Protein AF-A0A7S3FZE2-F1 (afdb_monomer_lite)

Radius of gyration: 33.27 Å; chains: 1; bounding box: 88×50×96 Å

InterPro domains:
  IPR001915 Peptidase M48 [PF01435] (1-102)

Structure (mmCIF, N/CA/C/O backbone):
data_AF-A0A7S3FZE2-F1
#
_entry.id   AF-A0A7S3FZE2-F1
#
loop_
_atom_site.group_PDB
_atom_site.id
_atom_site.type_symbol
_atom_site.label_atom_id
_atom_site.label_alt_id
_atom_site.label_comp_id
_atom_site.label_asym_id
_atom_site.label_entity_id
_atom_site.label_seq_id
_atom_site.pdbx_PDB_ins_code
_atom_site.Cartn_x
_atom_site.Cartn_y
_atom_site.Cartn_z
_atom_site.occupancy
_atom_site.B_iso_or_equiv
_atom_site.auth_seq_id
_atom_site.auth_comp_id
_atom_site.auth_asym_id
_atom_site.auth_atom_id
_atom_site.pdbx_PDB_model_num
ATOM 1 N N . MET A 1 1 ? -12.775 10.007 15.280 1.00 63.47 1 MET A N 1
ATOM 2 C CA . MET A 1 1 ? -11.531 10.545 15.873 1.00 63.47 1 MET A CA 1
ATOM 3 C C . MET A 1 1 ? -10.779 9.476 16.649 1.00 63.47 1 MET A C 1
ATOM 5 O O . MET A 1 1 ? -9.962 8.835 16.016 1.00 63.47 1 MET A O 1
ATOM 9 N N . ALA A 1 2 ? -11.065 9.198 17.928 1.00 75.56 2 ALA A N 1
ATOM 10 C CA . ALA A 1 2 ? -10.233 8.297 18.747 1.00 75.56 2 ALA A CA 1
ATOM 11 C C . ALA A 1 2 ? -9.948 6.903 18.133 1.00 75.56 2 ALA A C 1
ATOM 13 O O . ALA A 1 2 ? -8.800 6.478 18.140 1.00 75.56 2 ALA A O 1
ATOM 14 N N . ALA A 1 3 ? -10.934 6.239 17.516 1.00 78.25 3 ALA A N 1
ATOM 15 C CA . ALA A 1 3 ? -10.707 4.973 16.801 1.00 78.25 3 ALA A CA 1
ATOM 16 C C . ALA A 1 3 ? -9.780 5.109 15.567 1.00 78.25 3 ALA A C 1
ATOM 18 O O . ALA A 1 3 ? -8.969 4.233 15.307 1.00 78.25 3 ALA A O 1
ATOM 19 N N . VAL A 1 4 ? -9.824 6.235 14.843 1.00 83.88 4 VAL A N 1
ATOM 20 C CA . VAL A 1 4 ? -8.879 6.510 13.738 1.00 83.88 4 VAL A CA 1
ATOM 21 C C . VAL A 1 4 ? -7.474 6.721 14.299 1.00 83.88 4 VAL A C 1
ATOM 23 O O . VAL A 1 4 ? -6.529 6.118 13.819 1.00 83.88 4 VAL A O 1
ATOM 26 N N . VAL A 1 5 ? -7.336 7.486 15.387 1.00 87.12 5 VAL A N 1
ATOM 27 C CA . VAL A 1 5 ? -6.044 7.664 16.075 1.00 87.12 5 VAL A CA 1
ATOM 28 C C . VAL A 1 5 ? -5.481 6.321 16.564 1.00 87.12 5 VAL A C 1
ATOM 30 O O . VAL A 1 5 ? -4.278 6.104 16.478 1.00 87.12 5 VAL A O 1
ATOM 33 N N . ALA A 1 6 ? -6.329 5.391 17.016 1.00 85.56 6 ALA A N 1
ATOM 34 C CA . ALA A 1 6 ? -5.907 4.036 17.368 1.00 85.56 6 ALA A CA 1
ATOM 35 C C . ALA A 1 6 ? -5.442 3.215 16.145 1.00 85.56 6 ALA A C 1
ATOM 37 O O . ALA A 1 6 ? -4.467 2.478 16.264 1.00 85.56 6 ALA A O 1
ATOM 38 N N . HIS A 1 7 ? -6.073 3.375 14.975 1.00 88.94 7 HIS A N 1
ATOM 39 C CA . HIS A 1 7 ? -5.613 2.792 13.706 1.00 88.94 7 HIS A CA 1
ATOM 40 C C . HIS A 1 7 ? -4.240 3.359 13.282 1.00 88.94 7 HIS A C 1
ATOM 42 O O . HIS A 1 7 ? -3.319 2.583 13.024 1.00 88.94 7 HIS A O 1
ATOM 48 N N . GLU A 1 8 ? -4.042 4.685 13.325 1.00 88.56 8 GLU A N 1
ATOM 49 C CA . GLU A 1 8 ? -2.731 5.313 13.062 1.00 88.56 8 GLU A CA 1
ATOM 50 C C . GLU A 1 8 ? -1.647 4.805 14.031 1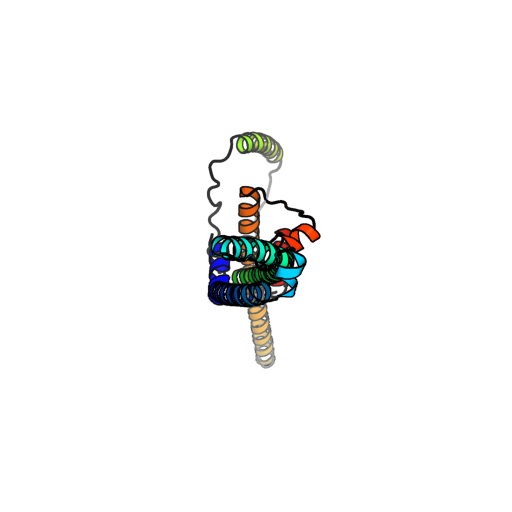.00 88.56 8 GLU A C 1
ATOM 52 O O . GLU A 1 8 ? -0.544 4.434 13.622 1.00 88.56 8 GLU A O 1
ATOM 57 N N . LEU A 1 9 ? -1.968 4.705 15.329 1.00 88.94 9 LEU A N 1
ATOM 58 C CA . LEU A 1 9 ? -1.068 4.114 16.325 1.00 88.94 9 LEU A CA 1
ATOM 59 C C . LEU A 1 9 ? -0.752 2.640 16.028 1.00 88.94 9 LEU A C 1
ATOM 61 O O . LEU A 1 9 ? 0.354 2.204 16.338 1.00 88.94 9 LEU A O 1
ATOM 65 N N . GLY A 1 10 ? -1.657 1.894 15.390 1.00 89.88 10 GLY A N 1
ATOM 66 C CA . GLY A 1 10 ? -1.405 0.537 14.901 1.00 89.88 10 GLY A CA 1
ATOM 67 C C . GLY A 1 10 ? -0.291 0.486 13.851 1.00 89.88 10 GLY A C 1
ATOM 68 O O . GLY A 1 10 ? 0.619 -0.339 13.963 1.00 89.88 10 GLY A O 1
ATOM 69 N N . HIS A 1 11 ? -0.287 1.418 12.890 1.00 92.12 11 HIS A N 1
ATOM 70 C CA . HIS A 1 11 ? 0.788 1.538 11.892 1.00 92.12 11 HIS A CA 1
ATOM 71 C C . HIS A 1 11 ? 2.147 1.883 12.510 1.00 92.12 11 HIS A C 1
ATOM 73 O O . HIS A 1 11 ? 3.182 1.380 12.059 1.00 92.12 11 HIS A O 1
ATOM 79 N N . HIS A 1 12 ? 2.159 2.686 13.576 1.00 91.50 12 HIS A N 1
ATOM 80 C CA . HIS A 1 12 ? 3.370 2.946 14.357 1.00 91.50 12 HIS A CA 1
ATOM 81 C C . HIS A 1 12 ? 3.804 1.731 15.197 1.00 91.50 12 HIS A C 1
ATOM 83 O O . HIS A 1 12 ? 4.988 1.388 15.190 1.00 91.50 12 HIS A O 1
ATOM 89 N N . ALA A 1 13 ? 2.872 1.049 15.871 1.00 89.38 13 ALA A N 1
ATOM 90 C CA . ALA A 1 13 ? 3.143 -0.088 16.755 1.00 89.38 13 ALA A CA 1
ATOM 91 C C . ALA A 1 13 ? 3.732 -1.295 16.005 1.00 89.38 13 ALA A C 1
ATOM 93 O O . ALA A 1 13 ? 4.743 -1.851 16.431 1.00 89.38 13 ALA A O 1
ATOM 94 N N . TYR A 1 14 ? 3.163 -1.647 14.848 1.00 90.38 14 TYR A N 1
ATOM 95 C CA . TYR A 1 14 ? 3.698 -2.688 13.960 1.00 90.38 14 TYR A CA 1
ATOM 96 C C . TYR A 1 14 ? 4.822 -2.191 13.035 1.00 90.38 14 TYR A C 1
ATOM 98 O O . TYR A 1 14 ? 5.335 -2.942 12.206 1.00 90.38 14 TYR A O 1
ATOM 106 N N . ARG A 1 15 ? 5.257 -0.931 13.195 1.00 93.06 15 ARG A N 1
ATOM 107 C CA . ARG A 1 15 ? 6.375 -0.314 12.464 1.00 93.06 15 ARG A CA 1
ATOM 108 C C . ARG A 1 15 ? 6.209 -0.335 10.936 1.00 93.06 15 ARG A C 1
ATOM 110 O O . ARG A 1 15 ? 7.214 -0.309 10.222 1.00 93.06 15 ARG A O 1
ATOM 117 N N . HIS A 1 16 ? 4.974 -0.314 10.425 1.00 93.88 16 HIS A N 1
ATOM 118 C CA . HIS A 1 16 ? 4.663 -0.403 8.990 1.00 93.88 16 HIS A CA 1
ATOM 119 C C . HIS A 1 16 ? 5.414 0.648 8.154 1.00 93.88 16 HIS A C 1
ATOM 121 O O . HIS A 1 16 ? 5.922 0.333 7.082 1.00 93.88 16 HIS A O 1
ATOM 127 N N . ILE A 1 17 ? 5.589 1.867 8.680 1.00 91.94 17 ILE A N 1
ATOM 128 C CA . ILE A 1 17 ? 6.372 2.941 8.040 1.00 91.94 17 ILE A CA 1
ATOM 129 C C . ILE A 1 17 ? 7.834 2.514 7.802 1.00 91.94 17 ILE A C 1
ATOM 131 O O . ILE A 1 17 ? 8.375 2.724 6.718 1.00 91.94 17 ILE A O 1
ATOM 135 N N . TYR A 1 18 ? 8.472 1.869 8.785 1.00 94.00 18 TYR A N 1
ATOM 136 C CA . TYR A 1 18 ? 9.851 1.384 8.658 1.00 94.00 18 TYR A CA 1
ATOM 137 C C . TYR A 1 18 ? 9.952 0.196 7.696 1.00 94.00 18 TYR A C 1
ATOM 139 O O . TYR A 1 18 ? 10.906 0.125 6.925 1.00 94.00 18 TYR A O 1
ATOM 147 N N . LEU A 1 19 ? 8.967 -0.711 7.707 1.00 92.62 19 LEU A N 1
ATOM 148 C CA . LEU A 1 19 ? 8.903 -1.838 6.770 1.00 92.62 19 LEU A CA 1
ATOM 149 C C . LEU A 1 19 ? 8.737 -1.348 5.324 1.00 92.62 19 LEU A C 1
ATOM 151 O O . LEU A 1 19 ? 9.476 -1.786 4.445 1.00 92.62 19 LEU A O 1
ATOM 155 N N . ASN A 1 20 ? 7.850 -0.376 5.093 1.00 92.75 20 ASN A N 1
ATOM 156 C CA . ASN A 1 20 ? 7.671 0.273 3.794 1.00 92.75 20 ASN A CA 1
ATOM 157 C C . ASN A 1 20 ? 8.941 1.004 3.337 1.00 92.75 20 ASN A C 1
ATOM 159 O O . ASN A 1 20 ? 9.319 0.884 2.174 1.00 92.75 20 ASN A O 1
ATOM 163 N N . MET A 1 21 ? 9.640 1.705 4.237 1.00 93.31 21 MET A N 1
ATOM 164 C CA . MET A 1 21 ? 10.905 2.377 3.915 1.00 93.31 21 MET A CA 1
ATOM 165 C C . MET A 1 21 ? 12.017 1.383 3.542 1.00 93.31 21 MET A C 1
ATOM 167 O O . MET A 1 21 ? 12.723 1.599 2.559 1.00 93.31 21 MET A O 1
ATOM 171 N N . VAL A 1 22 ? 12.156 0.270 4.274 1.00 95.06 22 VAL A N 1
ATOM 172 C CA . VAL A 1 22 ? 13.115 -0.797 3.932 1.00 95.06 22 VAL A CA 1
ATOM 173 C C . VAL A 1 22 ? 12.744 -1.461 2.604 1.00 95.06 22 VAL A C 1
ATOM 175 O O . VAL A 1 22 ? 13.618 -1.646 1.761 1.00 95.06 22 VAL A O 1
ATOM 178 N N . ASN A 1 23 ? 11.462 -1.752 2.365 1.00 93.12 23 ASN A N 1
ATOM 179 C CA . ASN A 1 23 ? 10.999 -2.284 1.083 1.00 93.12 23 ASN A CA 1
ATOM 180 C C . ASN A 1 23 ? 11.286 -1.316 -0.079 1.00 93.12 23 ASN A C 1
ATOM 182 O O . ASN A 1 23 ? 11.796 -1.749 -1.106 1.00 93.12 23 ASN A O 1
ATOM 186 N N . ALA A 1 24 ? 11.035 -0.015 0.084 1.00 93.50 24 ALA A N 1
ATOM 187 C CA . ALA A 1 24 ? 11.326 0.991 -0.938 1.00 93.50 24 ALA A CA 1
ATOM 188 C C . ALA A 1 24 ? 12.831 1.085 -1.254 1.00 93.50 24 ALA A C 1
ATOM 190 O O . ALA A 1 24 ? 13.209 1.152 -2.423 1.00 93.50 24 ALA A O 1
ATOM 191 N N . LEU A 1 25 ? 13.698 1.017 -0.235 1.00 96.25 25 LEU A N 1
ATOM 192 C CA . LEU A 1 25 ? 15.153 0.964 -0.421 1.00 96.25 25 LEU A CA 1
ATOM 193 C C . LEU A 1 25 ? 15.592 -0.312 -1.156 1.00 96.25 25 LEU A C 1
ATOM 195 O O . LEU A 1 25 ? 16.393 -0.233 -2.085 1.00 96.25 25 LEU A O 1
ATOM 199 N N . LEU A 1 26 ? 15.046 -1.477 -0.795 1.00 94.62 26 LEU A N 1
ATOM 200 C CA . LEU A 1 26 ? 15.337 -2.744 -1.476 1.00 94.62 26 LEU A CA 1
ATOM 201 C C . LEU A 1 26 ? 14.837 -2.750 -2.929 1.00 94.62 26 LEU A C 1
ATOM 203 O O . LEU A 1 26 ? 15.555 -3.210 -3.814 1.00 94.62 26 LEU A O 1
ATOM 207 N N . GLN A 1 27 ? 13.649 -2.201 -3.195 1.00 93.06 27 GLN A N 1
ATOM 208 C CA . GLN A 1 27 ? 13.102 -2.061 -4.547 1.00 93.06 27 GLN A CA 1
ATOM 209 C C . GLN A 1 27 ? 13.940 -1.100 -5.404 1.00 93.06 27 GLN A C 1
ATOM 211 O O . GLN A 1 27 ? 14.221 -1.418 -6.557 1.00 93.06 27 GLN A O 1
ATOM 216 N N . LEU A 1 28 ? 14.407 0.022 -4.841 1.00 94.62 28 LEU A N 1
ATOM 217 C CA . LEU A 1 28 ? 15.313 0.952 -5.522 1.00 94.62 28 LEU A CA 1
ATOM 218 C C . LEU A 1 28 ? 16.665 0.297 -5.849 1.00 94.62 28 LEU A C 1
ATOM 220 O O . LEU A 1 28 ? 17.139 0.406 -6.978 1.00 94.62 28 LEU A O 1
ATOM 224 N N . LEU A 1 29 ? 17.269 -0.414 -4.893 1.00 96.19 29 LEU A N 1
ATOM 225 C CA . LEU A 1 29 ? 18.534 -1.128 -5.103 1.00 96.19 29 LEU A CA 1
ATOM 226 C C . LEU A 1 29 ? 18.397 -2.239 -6.155 1.00 96.19 29 LEU A C 1
ATOM 228 O O . LEU A 1 29 ? 19.254 -2.353 -7.029 1.00 96.19 29 LEU A O 1
ATOM 232 N N . LEU A 1 30 ? 17.308 -3.014 -6.116 1.00 94.12 30 LEU A N 1
ATOM 233 C CA . LEU A 1 30 ? 17.008 -4.046 -7.112 1.00 94.12 30 LEU A CA 1
ATOM 234 C C . LEU A 1 30 ? 16.800 -3.445 -8.509 1.00 94.12 30 LEU A C 1
ATOM 236 O O . LEU A 1 30 ? 17.348 -3.958 -9.483 1.00 94.12 30 LEU A O 1
ATOM 240 N N . PHE A 1 31 ? 16.050 -2.344 -8.608 1.00 94.00 31 PHE A N 1
ATOM 241 C CA . PHE A 1 31 ? 15.824 -1.642 -9.870 1.00 94.00 31 PHE A CA 1
ATOM 242 C C . PHE A 1 31 ? 17.134 -1.109 -10.461 1.00 94.00 31 PHE A C 1
ATOM 244 O O . PHE A 1 31 ? 17.414 -1.360 -11.629 1.00 94.00 31 PHE A O 1
ATOM 251 N N . LEU A 1 32 ? 17.977 -0.446 -9.661 1.00 94.12 32 LEU A N 1
ATOM 252 C CA . LEU A 1 32 ? 19.276 0.068 -10.114 1.00 94.12 32 LEU A CA 1
ATOM 253 C C . LEU A 1 32 ? 20.253 -1.054 -10.505 1.00 94.12 32 LEU A C 1
ATOM 255 O O . LEU A 1 32 ? 20.965 -0.925 -11.501 1.00 94.12 32 LEU A O 1
ATOM 259 N N . TYR A 1 33 ? 20.267 -2.167 -9.765 1.00 94.62 33 TYR A N 1
ATOM 260 C CA . TYR A 1 33 ? 21.065 -3.352 -10.096 1.00 94.62 33 TYR A CA 1
ATOM 261 C C . TYR A 1 33 ? 20.658 -3.961 -11.446 1.00 94.62 33 TYR A C 1
ATOM 263 O O . TYR A 1 33 ? 21.515 -4.230 -12.293 1.00 94.62 33 TYR A O 1
ATOM 271 N N . LEU A 1 34 ? 19.356 -4.136 -11.683 1.00 93.75 34 LEU A N 1
ATOM 272 C CA . LEU A 1 34 ? 18.853 -4.692 -12.938 1.00 93.75 34 LEU A CA 1
ATOM 273 C C . LEU A 1 34 ? 18.977 -3.702 -14.104 1.00 93.75 34 LEU A C 1
ATOM 275 O O . LEU A 1 34 ? 19.374 -4.116 -15.188 1.00 93.75 34 LEU A O 1
ATOM 279 N N . LEU A 1 35 ? 18.756 -2.403 -13.884 1.00 93.00 35 LEU A N 1
ATOM 280 C CA . LEU A 1 35 ? 18.986 -1.352 -14.882 1.00 93.00 35 LEU A CA 1
ATOM 281 C C . LEU A 1 35 ? 20.452 -1.327 -15.334 1.00 93.00 35 LEU A C 1
ATOM 283 O O . LEU A 1 35 ? 20.720 -1.348 -16.532 1.00 93.00 35 LEU A O 1
ATOM 287 N N . SER A 1 36 ? 21.399 -1.388 -14.392 1.00 92.88 36 SER A N 1
ATOM 288 C CA . SER A 1 36 ? 22.828 -1.545 -14.693 1.00 92.88 36 SER A CA 1
ATOM 289 C C . SER A 1 36 ? 23.094 -2.814 -15.518 1.00 92.88 36 SER A C 1
ATOM 291 O O . SER A 1 36 ? 23.714 -2.756 -16.579 1.00 92.88 36 SER A O 1
ATOM 293 N N . THR A 1 37 ? 22.543 -3.954 -15.086 1.00 90.38 37 THR A N 1
ATOM 294 C CA . THR A 1 37 ? 22.719 -5.256 -15.755 1.00 90.38 37 THR A CA 1
ATOM 295 C C . THR A 1 37 ? 22.196 -5.249 -17.197 1.00 90.38 37 THR A C 1
ATOM 297 O O . THR A 1 37 ? 22.845 -5.800 -18.082 1.00 90.38 37 THR A O 1
ATOM 300 N N . VAL A 1 38 ? 21.056 -4.600 -17.453 1.00 90.25 38 VAL A N 1
ATOM 301 C CA . VAL A 1 38 ? 20.445 -4.498 -18.789 1.00 90.25 38 VAL A CA 1
ATOM 302 C C . VAL A 1 38 ? 21.205 -3.516 -19.689 1.00 90.25 38 VAL A C 1
ATOM 304 O O . VAL A 1 38 ? 21.419 -3.825 -20.858 1.00 90.25 38 VAL A O 1
ATOM 307 N N . ILE A 1 39 ? 21.672 -2.374 -19.169 1.00 87.88 39 ILE A N 1
ATOM 308 C CA . ILE A 1 39 ? 22.439 -1.382 -19.954 1.00 87.88 39 ILE A CA 1
ATOM 309 C C . ILE A 1 39 ? 23.765 -1.962 -20.469 1.00 87.88 39 ILE A C 1
ATOM 311 O O . ILE A 1 39 ? 24.180 -1.650 -21.585 1.00 87.88 39 ILE A O 1
ATOM 315 N N . PHE A 1 40 ? 24.427 -2.815 -19.683 1.00 85.81 40 PHE A N 1
ATOM 316 C CA . PHE A 1 40 ? 25.692 -3.449 -20.073 1.00 85.81 40 PHE A CA 1
ATOM 317 C C . PHE A 1 40 ? 25.528 -4.786 -20.824 1.00 85.81 40 PHE A C 1
ATOM 319 O O . PHE A 1 40 ? 26.531 -5.414 -21.165 1.00 85.81 40 PHE A O 1
ATOM 326 N N . LEU A 1 41 ? 24.298 -5.221 -21.123 1.00 85.06 41 LEU A N 1
ATOM 327 C CA . LEU A 1 41 ? 24.030 -6.453 -21.868 1.00 85.06 41 LEU A CA 1
ATOM 328 C C . LEU A 1 41 ? 24.160 -6.199 -23.389 1.00 85.06 41 LEU A C 1
ATOM 330 O O . LEU A 1 41 ? 23.290 -5.541 -23.963 1.00 85.06 41 LEU A O 1
ATOM 334 N N . PRO A 1 42 ? 25.191 -6.726 -24.089 1.00 81.00 42 PRO A N 1
ATOM 335 C CA . PRO A 1 42 ? 25.457 -6.377 -25.493 1.00 81.00 42 PRO A CA 1
ATOM 336 C C . PRO A 1 42 ? 24.298 -6.720 -26.440 1.00 81.00 42 PRO A C 1
ATOM 338 O O . PRO A 1 42 ? 24.024 -5.963 -27.368 1.00 81.00 42 PRO A O 1
ATOM 341 N N . ALA A 1 43 ? 23.550 -7.787 -26.141 1.00 83.50 43 ALA A N 1
ATOM 342 C CA . ALA A 1 43 ? 22.363 -8.183 -26.893 1.00 83.50 43 ALA A CA 1
ATOM 343 C C . ALA A 1 43 ? 21.282 -7.084 -26.963 1.00 83.50 43 ALA A C 1
ATOM 345 O O . ALA A 1 43 ? 20.533 -7.046 -27.934 1.00 83.50 43 ALA A O 1
ATOM 346 N N . VAL A 1 44 ? 21.205 -6.173 -25.981 1.00 81.31 44 VAL A N 1
ATOM 347 C CA . VAL A 1 44 ? 20.272 -5.032 -26.024 1.00 81.31 44 VAL A CA 1
ATOM 348 C C . VAL A 1 44 ? 20.744 -4.008 -27.054 1.00 81.31 44 VAL A C 1
ATOM 350 O O . VAL A 1 44 ? 19.978 -3.643 -27.940 1.00 81.31 44 VAL A O 1
ATOM 353 N N . ALA A 1 45 ? 22.013 -3.593 -27.005 1.00 76.88 45 ALA A N 1
ATOM 354 C CA . ALA A 1 45 ? 22.571 -2.645 -27.973 1.00 76.88 45 ALA A CA 1
ATOM 355 C C . ALA A 1 45 ? 22.500 -3.177 -29.422 1.00 76.88 45 ALA A C 1
ATOM 357 O O . ALA A 1 45 ? 22.172 -2.432 -30.348 1.00 76.88 45 ALA A O 1
ATOM 358 N N . GLU A 1 46 ? 22.742 -4.478 -29.608 1.00 78.56 46 GLU A N 1
ATOM 359 C CA . GLU A 1 46 ? 22.627 -5.162 -30.900 1.00 78.56 46 GLU A CA 1
ATOM 360 C C . GLU A 1 46 ? 21.174 -5.255 -31.394 1.00 78.56 46 GLU A C 1
ATOM 362 O O . GLU A 1 46 ? 20.908 -4.920 -32.550 1.00 78.56 46 GLU A O 1
ATOM 367 N N . ALA A 1 47 ? 20.219 -5.640 -30.536 1.00 78.06 47 ALA A N 1
ATOM 368 C CA . ALA A 1 47 ? 18.802 -5.767 -30.904 1.00 78.06 47 ALA A CA 1
ATOM 369 C C . ALA A 1 47 ? 18.149 -4.431 -31.301 1.00 78.06 47 ALA A C 1
ATOM 371 O O . ALA A 1 47 ? 17.227 -4.409 -32.114 1.00 78.06 47 ALA A O 1
ATOM 372 N N . VAL A 1 48 ? 18.650 -3.313 -30.769 1.00 73.31 48 VAL A N 1
ATOM 373 C CA . VAL A 1 48 ? 18.215 -1.949 -31.125 1.00 73.31 48 VAL A CA 1
ATOM 374 C C . VAL A 1 48 ? 18.834 -1.484 -32.460 1.00 73.31 48 VAL A C 1
ATOM 376 O O . VAL A 1 48 ? 18.511 -0.414 -32.971 1.00 73.31 48 VAL A O 1
ATOM 379 N N . GLY A 1 49 ? 19.713 -2.286 -33.072 1.00 71.00 49 GLY A N 1
ATOM 380 C CA . GLY A 1 49 ? 20.380 -1.966 -34.336 1.00 71.00 49 GLY A CA 1
ATOM 381 C C . GLY A 1 49 ? 21.516 -0.949 -34.198 1.00 71.00 49 GLY A C 1
ATOM 382 O O . GLY A 1 49 ? 22.058 -0.493 -35.208 1.00 71.00 49 GLY A O 1
ATOM 383 N N . VAL A 1 50 ? 21.911 -0.608 -32.966 1.00 67.88 50 VAL A N 1
ATOM 384 C CA . VAL A 1 50 ? 22.977 0.358 -32.684 1.00 67.88 50 VAL A CA 1
ATOM 385 C C . VAL A 1 50 ? 24.334 -0.310 -32.880 1.00 67.88 50 VAL A C 1
ATOM 387 O O . VAL A 1 50 ? 25.043 -0.660 -31.935 1.00 67.88 50 VAL A O 1
ATOM 390 N N . LYS A 1 51 ? 24.732 -0.451 -34.149 1.00 63.72 51 LYS A N 1
ATOM 391 C CA . LYS A 1 51 ? 26.139 -0.664 -34.505 1.00 63.72 51 LYS A CA 1
ATOM 392 C C . LYS A 1 51 ? 26.952 0.432 -33.821 1.00 63.72 51 LYS A C 1
ATOM 394 O O . LYS A 1 51 ? 26.687 1.610 -34.049 1.00 63.72 51 LYS A O 1
ATOM 399 N N . ARG A 1 52 ? 27.879 0.023 -32.949 1.00 62.25 52 ARG A N 1
ATOM 400 C CA . ARG A 1 52 ? 28.620 0.871 -32.001 1.00 62.25 52 ARG A CA 1
ATOM 401 C C . ARG A 1 52 ? 29.212 2.094 -32.710 1.00 62.25 52 ARG A C 1
ATOM 403 O O . ARG A 1 52 ? 30.247 1.986 -33.356 1.00 62.25 52 ARG A O 1
ATOM 410 N N . ALA A 1 53 ? 28.514 3.224 -32.632 1.00 58.22 53 ALA A N 1
ATOM 411 C CA . ALA A 1 53 ? 28.745 4.338 -33.540 1.00 58.22 53 ALA A CA 1
ATOM 412 C C . ALA A 1 53 ? 30.103 5.007 -33.277 1.00 58.22 53 ALA A C 1
ATOM 414 O O . ALA A 1 53 ? 30.415 5.392 -32.149 1.00 58.22 53 ALA A O 1
ATOM 415 N N . GLU A 1 54 ? 30.909 5.130 -34.331 1.00 61.28 54 GLU A N 1
ATOM 416 C CA . GLU A 1 54 ? 32.293 5.601 -34.267 1.00 61.28 54 GLU A CA 1
ATOM 417 C C . GLU A 1 54 ? 32.350 7.131 -34.123 1.00 61.28 54 GLU A C 1
ATOM 419 O O . GLU A 1 54 ? 32.495 7.874 -35.090 1.00 61.28 54 GLU A O 1
ATOM 424 N N . GLY A 1 55 ? 32.193 7.612 -32.888 1.00 68.75 55 GLY A N 1
ATOM 425 C CA . GLY A 1 55 ? 32.299 9.028 -32.537 1.00 68.75 55 GLY A CA 1
ATOM 426 C C . GLY A 1 55 ? 31.652 9.346 -31.190 1.00 68.75 55 GLY A C 1
ATOM 427 O O . GLY A 1 55 ? 30.789 8.611 -30.713 1.00 68.75 55 GLY A O 1
ATOM 428 N N . GLU A 1 56 ? 32.046 10.459 -30.570 1.00 70.75 56 GLU A N 1
ATOM 429 C CA . GLU A 1 56 ? 31.585 10.829 -29.222 1.00 70.75 56 GLU A CA 1
ATOM 430 C C . GLU A 1 56 ? 30.055 11.017 -29.154 1.00 70.75 56 GLU A C 1
ATOM 432 O O . GLU A 1 56 ? 29.392 10.472 -28.271 1.00 70.75 56 GLU A O 1
ATOM 437 N N . GLU A 1 57 ? 29.471 11.689 -30.153 1.00 70.19 57 GLU A N 1
ATOM 438 C CA . GLU A 1 57 ? 28.015 11.857 -30.299 1.00 70.19 57 GLU A CA 1
ATOM 439 C C . GLU A 1 57 ? 27.288 10.539 -30.608 1.00 70.19 57 GLU A C 1
ATOM 441 O O . GLU A 1 57 ? 26.149 10.322 -30.181 1.00 70.19 57 GLU A O 1
ATOM 446 N N . GLY A 1 58 ? 27.967 9.617 -31.297 1.00 69.00 58 GLY A N 1
ATOM 447 C CA . GLY A 1 58 ? 27.483 8.260 -31.541 1.00 69.00 58 GLY A CA 1
ATOM 448 C C . GLY A 1 58 ? 27.373 7.446 -30.250 1.00 69.00 58 GLY A C 1
ATOM 449 O O . GLY A 1 58 ? 26.376 6.764 -30.029 1.00 69.00 58 GLY A O 1
ATOM 450 N N . ILE A 1 59 ? 28.354 7.571 -29.355 1.00 72.00 59 ILE A N 1
ATOM 451 C CA . ILE A 1 59 ? 28.361 6.891 -28.052 1.00 72.00 59 ILE A CA 1
ATOM 452 C C . ILE A 1 59 ? 27.291 7.478 -27.116 1.00 72.00 59 ILE A C 1
ATOM 454 O O . ILE A 1 59 ? 26.572 6.719 -26.464 1.00 72.00 59 ILE A O 1
ATOM 458 N N . LYS A 1 60 ? 27.130 8.810 -27.082 1.00 74.50 60 LYS A N 1
ATOM 459 C CA . LYS A 1 60 ? 26.084 9.492 -26.289 1.00 74.50 60 LYS A CA 1
ATOM 460 C C . LYS A 1 60 ? 24.679 9.058 -26.717 1.00 74.50 60 LYS A C 1
ATOM 462 O O . LYS A 1 60 ? 23.877 8.634 -25.886 1.00 74.50 60 LYS A O 1
ATOM 467 N N . SER A 1 61 ? 24.393 9.110 -28.019 1.00 74.19 61 SER A N 1
ATOM 468 C CA . SER A 1 61 ? 23.092 8.702 -28.569 1.00 74.19 61 SER A CA 1
ATOM 469 C C . SER A 1 61 ? 22.820 7.203 -28.389 1.00 74.19 61 SER A C 1
ATOM 471 O O . SER A 1 61 ? 21.726 6.840 -27.954 1.00 74.19 61 SER A O 1
ATOM 473 N N . ALA A 1 62 ? 23.819 6.338 -28.605 1.00 76.00 62 ALA A N 1
ATOM 474 C CA . ALA A 1 62 ? 23.727 4.903 -28.322 1.00 76.00 62 ALA A CA 1
ATOM 475 C C . ALA A 1 62 ? 23.326 4.611 -26.867 1.00 76.00 62 ALA A C 1
ATOM 477 O O . ALA A 1 62 ? 22.433 3.795 -26.616 1.00 76.00 62 ALA A O 1
ATOM 478 N N . LEU A 1 63 ? 23.955 5.301 -25.908 1.00 79.88 63 LEU A N 1
ATOM 479 C CA . LEU A 1 63 ? 23.666 5.148 -24.484 1.00 79.88 63 LEU A CA 1
ATOM 480 C C . LEU A 1 63 ? 22.244 5.614 -24.151 1.00 79.88 63 LEU A C 1
ATOM 482 O O . LEU A 1 63 ? 21.531 4.894 -23.459 1.00 79.88 63 LEU A O 1
ATOM 486 N N . HIS A 1 64 ? 21.795 6.758 -24.679 1.00 81.06 64 HIS A N 1
ATOM 487 C CA . HIS A 1 64 ? 20.440 7.269 -24.432 1.00 81.06 64 HIS A CA 1
ATOM 488 C C . HIS A 1 64 ? 19.338 6.312 -24.918 1.00 81.06 64 HIS A C 1
ATOM 490 O O . HIS A 1 64 ? 18.386 6.060 -24.180 1.00 81.06 64 HIS A O 1
ATOM 496 N N . VAL A 1 65 ? 19.465 5.746 -26.126 1.00 83.94 65 VAL A N 1
ATOM 497 C CA . VAL A 1 65 ? 18.458 4.806 -26.654 1.00 83.94 65 VAL A CA 1
ATOM 498 C C . VAL A 1 65 ? 18.492 3.478 -25.886 1.00 83.94 65 VAL A C 1
ATOM 500 O O . VAL A 1 65 ? 17.439 2.959 -25.518 1.00 83.94 65 VAL A O 1
ATOM 503 N N . THR A 1 66 ? 19.686 2.968 -25.561 1.00 82.88 66 THR A N 1
ATOM 504 C CA . THR A 1 66 ? 19.847 1.752 -24.738 1.00 82.88 66 THR A CA 1
ATOM 505 C C . THR A 1 66 ? 19.246 1.941 -23.341 1.00 82.88 66 THR A C 1
ATOM 507 O O . THR A 1 66 ? 18.542 1.064 -22.852 1.00 82.88 66 THR A O 1
ATOM 510 N N . PHE A 1 67 ? 19.460 3.104 -22.717 1.00 88.25 67 PHE A N 1
ATOM 511 C CA . PHE A 1 67 ? 18.895 3.462 -21.414 1.00 88.25 67 PHE A CA 1
ATOM 512 C C . PHE A 1 67 ? 17.363 3.536 -21.450 1.00 88.25 67 PHE A C 1
ATOM 514 O O . PHE A 1 67 ? 16.707 2.935 -20.604 1.00 88.25 67 PHE A O 1
ATOM 521 N N . TYR A 1 68 ? 16.782 4.214 -22.447 1.00 88.56 68 TYR A N 1
ATOM 522 C CA . TYR A 1 68 ? 15.327 4.298 -22.608 1.00 88.56 68 TYR A CA 1
ATOM 523 C C . TYR A 1 68 ? 14.682 2.911 -22.766 1.00 88.56 68 TYR A C 1
ATOM 525 O O . TYR A 1 68 ? 13.704 2.597 -22.090 1.00 88.56 68 TYR A O 1
ATOM 533 N N . ILE A 1 69 ? 15.274 2.044 -23.590 1.00 88.12 69 ILE A N 1
ATOM 534 C CA . ILE A 1 69 ? 14.762 0.686 -23.818 1.00 88.12 69 ILE A CA 1
ATOM 535 C C . ILE A 1 69 ? 14.987 -0.218 -22.595 1.00 88.12 69 ILE A C 1
ATOM 537 O O . ILE A 1 69 ? 14.147 -1.069 -22.308 1.00 88.12 69 ILE A O 1
ATOM 541 N N . ALA A 1 70 ? 16.048 0.004 -21.812 1.00 88.94 70 ALA A N 1
ATOM 542 C CA . ALA A 1 70 ? 16.248 -0.674 -20.533 1.00 88.94 70 ALA A CA 1
ATOM 543 C C . ALA A 1 70 ? 15.185 -0.297 -19.482 1.00 88.94 70 ALA A C 1
ATOM 545 O O . ALA A 1 70 ? 14.778 -1.161 -18.707 1.00 88.94 70 ALA A O 1
ATOM 546 N N . LEU A 1 71 ? 14.697 0.952 -19.468 1.00 91.00 71 LEU A N 1
ATOM 547 C CA . LEU A 1 71 ? 13.573 1.353 -18.611 1.00 91.00 71 LEU A CA 1
ATOM 548 C C . LEU A 1 71 ? 12.280 0.626 -19.007 1.00 91.00 71 LEU A C 1
ATOM 550 O O . LEU A 1 71 ? 11.624 0.042 -18.145 1.00 91.00 71 LEU A O 1
ATOM 554 N N . GLU A 1 72 ? 11.944 0.609 -20.300 1.00 90.12 72 GLU A N 1
ATOM 555 C CA . GLU A 1 72 ? 10.726 -0.041 -20.808 1.00 90.12 72 GLU A CA 1
ATOM 556 C C . GLU A 1 72 ? 10.752 -1.564 -20.568 1.00 90.12 72 GLU A C 1
ATOM 558 O O . GLU A 1 72 ? 9.773 -2.150 -20.104 1.00 90.12 72 GLU A O 1
ATOM 563 N N . LEU A 1 73 ? 11.910 -2.207 -20.772 1.00 90.50 73 LEU A N 1
ATOM 564 C CA . LEU A 1 73 ? 12.111 -3.640 -20.518 1.00 90.50 73 LEU A CA 1
ATOM 565 C C . LEU A 1 73 ? 11.971 -4.017 -19.028 1.00 90.50 73 LEU A C 1
ATOM 567 O O . LEU A 1 73 ? 11.624 -5.155 -18.710 1.00 90.50 73 LEU A O 1
ATOM 571 N N . LEU A 1 74 ? 12.195 -3.070 -18.109 1.00 91.81 74 LEU A N 1
ATOM 572 C CA . LEU A 1 74 ? 11.953 -3.235 -16.670 1.00 91.81 74 LEU A CA 1
ATOM 573 C C . LEU A 1 74 ? 10.516 -2.872 -16.248 1.00 91.81 74 LEU A C 1
ATOM 575 O O . LEU A 1 74 ? 10.133 -3.132 -15.103 1.00 91.81 74 LEU A O 1
ATOM 579 N N . GLY A 1 75 ? 9.684 -2.356 -17.158 1.00 91.31 75 GLY A N 1
ATOM 580 C CA . GLY A 1 75 ? 8.264 -2.074 -16.930 1.00 91.31 75 GLY A CA 1
ATOM 581 C C . GLY A 1 75 ? 7.493 -3.255 -16.315 1.00 91.31 75 GLY A C 1
ATOM 582 O O . GLY A 1 75 ? 6.893 -3.081 -15.250 1.00 91.31 75 GLY A O 1
ATOM 583 N N . PRO A 1 76 ? 7.562 -4.481 -16.876 1.00 91.56 76 PRO A N 1
ATOM 584 C CA . PRO A 1 76 ? 6.903 -5.661 -16.307 1.00 91.56 76 PRO A CA 1
ATOM 585 C C . PRO A 1 76 ? 7.354 -6.006 -14.879 1.00 91.56 76 PRO A C 1
ATOM 587 O O . PRO A 1 76 ? 6.539 -6.447 -14.068 1.00 91.56 76 PRO A O 1
ATOM 590 N N . LEU A 1 77 ? 8.623 -5.757 -14.529 1.00 90.81 77 LEU A N 1
ATOM 591 C CA . LEU A 1 77 ? 9.111 -5.945 -13.160 1.00 90.81 77 LEU A CA 1
ATOM 592 C C . LEU A 1 77 ? 8.461 -4.948 -12.192 1.00 90.81 77 LEU A C 1
ATOM 594 O O . LEU A 1 77 ? 8.110 -5.335 -11.080 1.00 90.81 77 LEU A O 1
ATOM 598 N N . SER A 1 78 ? 8.261 -3.693 -12.612 1.00 90.31 78 SER A N 1
ATOM 599 C CA . SER A 1 78 ? 7.598 -2.678 -11.779 1.00 90.31 78 SER A CA 1
ATOM 600 C C . SER A 1 78 ? 6.147 -3.049 -11.433 1.00 90.31 78 SER A C 1
ATOM 602 O O . SER A 1 78 ? 5.676 -2.746 -10.338 1.00 90.31 78 SER A O 1
ATOM 604 N N . VAL A 1 79 ? 5.463 -3.790 -12.315 1.00 92.25 79 VAL A N 1
ATOM 605 C CA . VAL A 1 79 ? 4.125 -4.347 -12.052 1.00 92.25 79 VAL A CA 1
ATOM 606 C C . VAL A 1 79 ? 4.193 -5.493 -11.036 1.00 92.25 79 VAL A C 1
ATOM 608 O O . VAL A 1 79 ? 3.346 -5.590 -10.153 1.00 92.25 79 VAL A O 1
ATOM 611 N N . LEU A 1 80 ? 5.217 -6.350 -11.094 1.00 92.06 80 LEU A N 1
ATOM 612 C CA . LEU A 1 80 ? 5.399 -7.415 -10.099 1.00 92.06 80 LEU A CA 1
ATOM 613 C C . LEU A 1 80 ? 5.724 -6.851 -8.703 1.00 92.06 80 LEU A C 1
ATOM 615 O O . LEU A 1 80 ? 5.179 -7.327 -7.703 1.00 92.06 80 LEU A O 1
ATOM 619 N N . THR A 1 81 ? 6.567 -5.817 -8.616 1.00 91.44 81 THR A N 1
ATOM 620 C CA . THR A 1 81 ? 6.908 -5.176 -7.335 1.00 91.44 81 THR A CA 1
ATOM 621 C C . THR A 1 81 ? 5.775 -4.308 -6.783 1.00 91.44 81 THR A C 1
ATOM 623 O O . THR A 1 81 ? 5.629 -4.235 -5.557 1.00 91.44 81 THR A O 1
ATOM 626 N N . SER A 1 82 ? 4.930 -3.711 -7.637 1.00 91.25 82 SER A N 1
ATOM 627 C CA . SER A 1 82 ? 3.722 -3.003 -7.195 1.00 91.25 82 SER A CA 1
ATOM 628 C C . SER A 1 82 ? 2.664 -3.969 -6.657 1.00 91.25 82 SER A C 1
ATOM 630 O O . SER A 1 82 ? 2.190 -3.760 -5.543 1.00 91.25 82 SER A O 1
ATOM 632 N N . LEU A 1 83 ? 2.375 -5.083 -7.343 1.00 93.06 83 LEU A N 1
ATOM 633 C CA . LEU A 1 83 ? 1.450 -6.124 -6.862 1.00 93.06 83 LEU A CA 1
ATOM 634 C C . LEU A 1 83 ? 1.846 -6.664 -5.480 1.00 93.06 83 LEU A C 1
ATOM 636 O O . LEU A 1 83 ? 0.988 -6.798 -4.602 1.00 93.06 83 LEU A O 1
ATOM 640 N N . PHE A 1 84 ? 3.139 -6.927 -5.267 1.00 92.06 84 PHE A N 1
ATOM 641 C CA . PHE A 1 84 ? 3.677 -7.310 -3.959 1.00 92.06 84 PHE A CA 1
ATOM 642 C C . PHE A 1 84 ? 3.470 -6.205 -2.909 1.00 92.06 84 PHE A C 1
ATOM 644 O O . PHE A 1 84 ? 2.903 -6.459 -1.846 1.00 92.06 84 PHE A O 1
ATOM 651 N N . SER A 1 85 ? 3.853 -4.964 -3.229 1.00 91.31 85 SER A N 1
ATOM 652 C CA . SER A 1 85 ? 3.698 -3.805 -2.337 1.00 91.31 85 SER A CA 1
ATOM 653 C C . SER A 1 85 ? 2.233 -3.565 -1.940 1.00 91.31 85 SER A C 1
ATOM 655 O O . SER A 1 85 ? 1.918 -3.392 -0.763 1.00 91.31 85 SER A O 1
ATOM 657 N N . HIS A 1 86 ? 1.304 -3.650 -2.896 1.00 93.00 86 HIS A N 1
ATOM 658 C CA . HIS A 1 86 ? -0.133 -3.527 -2.658 1.00 93.00 86 HIS A CA 1
ATOM 659 C C . HIS A 1 86 ? -0.675 -4.682 -1.802 1.00 93.00 86 HIS A C 1
ATOM 661 O O . HIS A 1 86 ? -1.521 -4.455 -0.939 1.00 93.00 86 HIS A O 1
ATOM 667 N N . ALA A 1 87 ? -0.181 -5.914 -1.974 1.00 91.56 87 ALA A N 1
ATOM 668 C CA . ALA A 1 87 ? -0.553 -7.034 -1.110 1.00 91.56 87 ALA A CA 1
ATOM 669 C C . ALA A 1 87 ? -0.098 -6.824 0.348 1.00 91.56 87 ALA A C 1
ATOM 671 O O . ALA A 1 87 ? -0.904 -7.011 1.261 1.00 91.56 87 ALA A O 1
ATOM 672 N N . CYS A 1 88 ? 1.141 -6.370 0.568 1.00 92.06 88 CYS A N 1
ATOM 673 C CA . CYS A 1 88 ? 1.653 -6.030 1.899 1.00 92.06 88 CYS A CA 1
ATOM 674 C C . CYS A 1 88 ? 0.888 -4.857 2.532 1.00 92.06 88 CYS A C 1
ATOM 676 O O . CYS A 1 88 ? 0.446 -4.964 3.673 1.00 92.06 88 CYS A O 1
ATOM 678 N N . SER A 1 89 ? 0.644 -3.785 1.771 1.00 94.19 89 SER A N 1
ATOM 679 C CA . SER A 1 89 ? -0.155 -2.628 2.202 1.00 94.19 89 SER A CA 1
ATOM 680 C C . SER A 1 89 ? -1.546 -3.050 2.690 1.00 94.19 89 SER A C 1
ATOM 682 O O . SER A 1 89 ? -1.953 -2.697 3.795 1.00 94.19 89 SER A O 1
ATOM 684 N N . ARG A 1 90 ? -2.249 -3.904 1.931 1.00 93.56 90 ARG A N 1
ATOM 685 C CA . ARG A 1 90 ? -3.571 -4.413 2.331 1.00 93.56 90 ARG A CA 1
ATOM 686 C C . ARG A 1 90 ? -3.532 -5.274 3.600 1.00 93.56 90 ARG A C 1
ATOM 688 O O . ARG A 1 90 ? -4.512 -5.284 4.337 1.00 93.56 90 ARG A O 1
ATOM 695 N N . LEU A 1 91 ? -2.429 -5.975 3.873 1.00 91.56 91 LEU A N 1
ATOM 696 C CA . LEU A 1 91 ? -2.242 -6.737 5.113 1.00 91.56 91 LEU A CA 1
ATOM 697 C C . LEU A 1 91 ? -2.010 -5.817 6.326 1.00 91.56 91 LEU A C 1
ATOM 699 O O . LEU A 1 91 ? -2.557 -6.074 7.398 1.00 91.56 91 LEU A O 1
ATOM 703 N N . PHE A 1 92 ? -1.240 -4.742 6.152 1.00 94.25 92 PHE A N 1
ATOM 704 C CA . PHE A 1 92 ? -0.977 -3.740 7.189 1.00 94.25 92 PHE A CA 1
ATOM 705 C C . PHE A 1 92 ? -2.253 -3.011 7.641 1.00 94.25 92 PHE A C 1
ATOM 707 O O . PHE A 1 92 ? -2.444 -2.803 8.838 1.00 94.25 92 PHE A O 1
ATOM 714 N N . GLU A 1 93 ? -3.176 -2.726 6.718 1.00 93.12 93 GLU A N 1
ATOM 715 C CA . GLU A 1 93 ? -4.495 -2.157 7.039 1.00 93.12 93 GLU A CA 1
ATOM 716 C C . GLU A 1 93 ? -5.309 -3.049 7.991 1.00 93.12 93 GLU A C 1
ATOM 718 O O . GLU A 1 93 ? -5.854 -2.557 8.978 1.00 93.12 93 GLU A O 1
ATOM 723 N N . TYR A 1 94 ? -5.355 -4.366 7.747 1.00 93.00 94 TYR A N 1
ATOM 724 C CA . TYR A 1 94 ? -6.070 -5.298 8.629 1.00 93.00 94 TYR A CA 1
ATOM 725 C C . TYR A 1 94 ? -5.417 -5.416 10.017 1.00 93.00 94 TYR A C 1
ATOM 727 O O . TYR A 1 94 ? -6.130 -5.545 11.012 1.00 9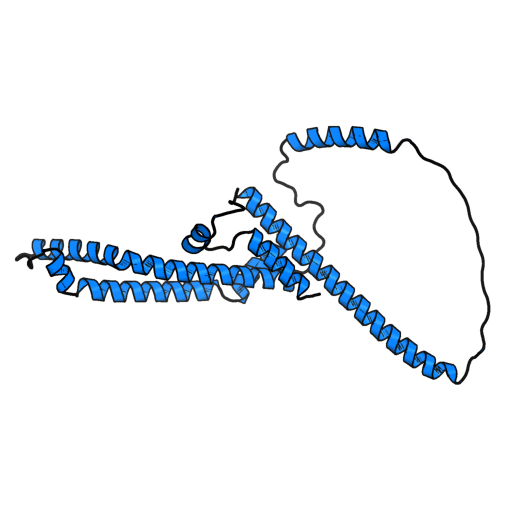3.00 94 TYR A O 1
ATOM 735 N N . GLN A 1 95 ? -4.082 -5.336 10.106 1.00 92.12 95 GLN A N 1
ATOM 736 C CA . GLN A 1 95 ? -3.367 -5.326 11.392 1.00 92.12 95 GLN A CA 1
ATOM 737 C C . GLN A 1 95 ? -3.650 -4.043 12.188 1.00 92.12 95 GLN A C 1
ATOM 739 O O . GLN A 1 95 ? -3.877 -4.102 13.397 1.00 92.12 95 GLN A O 1
ATOM 744 N N . ALA A 1 96 ? -3.697 -2.889 11.519 1.00 89.19 96 ALA A N 1
ATOM 745 C CA . ALA A 1 96 ? -4.057 -1.616 12.138 1.00 89.19 96 ALA A CA 1
ATOM 746 C C . ALA A 1 96 ? -5.543 -1.564 12.563 1.00 89.19 96 ALA A C 1
ATOM 748 O O . ALA A 1 96 ? -5.857 -1.032 13.630 1.00 89.19 96 ALA A O 1
ATOM 749 N N . ASP A 1 97 ? -6.454 -2.186 11.804 1.00 90.88 97 ASP A N 1
ATOM 750 C CA . ASP A 1 97 ? -7.862 -2.352 12.199 1.00 90.88 97 ASP A CA 1
ATOM 751 C C . ASP A 1 97 ? -8.025 -3.293 13.413 1.00 90.88 97 ASP A C 1
ATOM 753 O O . ASP A 1 97 ? -8.739 -2.946 14.355 1.00 90.88 97 ASP A O 1
ATOM 757 N N . GLU A 1 98 ? -7.334 -4.444 13.462 1.00 89.38 98 GLU A N 1
ATOM 758 C CA . GLU A 1 98 ? -7.338 -5.328 14.646 1.00 89.38 98 GLU A CA 1
ATOM 759 C C . GLU A 1 98 ? -6.761 -4.614 15.882 1.00 89.38 98 GLU A C 1
ATOM 761 O O . GLU A 1 98 ? -7.351 -4.660 16.967 1.00 89.38 98 GLU A O 1
ATOM 766 N N . PHE A 1 99 ? -5.656 -3.878 15.716 1.00 88.62 99 PHE A N 1
ATOM 767 C CA . PHE A 1 99 ? -5.067 -3.067 16.783 1.00 88.62 99 PHE A CA 1
ATOM 768 C C . PHE A 1 99 ? -6.027 -1.988 17.285 1.00 88.62 99 PHE A C 1
ATOM 770 O O . PHE A 1 99 ? -6.144 -1.807 18.500 1.00 88.62 99 PHE A O 1
ATOM 777 N N . SER A 1 100 ? -6.738 -1.299 16.386 1.00 87.12 100 SER A N 1
ATOM 778 C CA . SER A 1 100 ? -7.735 -0.298 16.765 1.00 87.12 100 SER A CA 1
ATOM 779 C C . SER A 1 100 ? -8.897 -0.910 17.545 1.00 87.12 100 SER A C 1
ATOM 781 O O . SER A 1 100 ? -9.324 -0.302 18.524 1.00 87.12 100 SER A O 1
ATOM 783 N N . VAL A 1 101 ? -9.422 -2.073 17.143 1.00 83.94 101 VAL A N 1
ATOM 784 C CA . VAL A 1 101 ? -10.527 -2.731 17.868 1.00 83.94 101 VAL A CA 1
ATOM 785 C C . VAL A 1 101 ? -10.080 -3.162 19.266 1.00 83.94 101 VAL A C 1
ATOM 787 O O . VAL A 1 101 ? -10.811 -2.945 20.227 1.00 83.94 101 VAL A O 1
ATOM 790 N N . ARG A 1 102 ? -8.866 -3.712 19.401 1.00 83.06 102 ARG A N 1
ATOM 791 C CA . ARG A 1 102 ? -8.335 -4.177 20.692 1.00 83.06 102 ARG A CA 1
ATOM 792 C C . ARG A 1 102 ? -7.942 -3.037 21.639 1.00 83.06 102 ARG A C 1
ATOM 794 O O . ARG A 1 102 ? -8.123 -3.165 22.845 1.00 83.06 102 ARG A O 1
ATOM 801 N N . SER A 1 103 ? -7.364 -1.958 21.109 1.00 78.31 103 SER A N 1
ATOM 802 C CA . SER A 1 103 ? -6.629 -0.958 21.910 1.00 78.31 103 SER A CA 1
ATOM 803 C C . SER A 1 103 ? -7.385 0.360 22.115 1.00 78.31 103 SER A C 1
ATOM 805 O O . SER A 1 103 ? -6.963 1.190 22.918 1.00 78.31 103 SER A O 1
ATOM 807 N N . TYR A 1 104 ? -8.493 0.582 21.404 1.00 73.00 104 TYR A N 1
ATOM 808 C CA . TYR A 1 104 ? -9.384 1.711 21.667 1.00 73.00 104 TYR A CA 1
ATOM 809 C C . TYR A 1 104 ? -10.128 1.496 22.996 1.00 73.00 104 TYR A C 1
ATOM 811 O O . TYR A 1 104 ? -10.664 0.423 23.249 1.00 73.00 104 TYR A O 1
ATOM 819 N N . SER A 1 105 ? -10.200 2.529 23.836 1.00 57.78 105 SER A N 1
ATOM 820 C CA . SER A 1 105 ? -11.123 2.588 24.976 1.00 57.78 105 SER A CA 1
ATOM 821 C C . SER A 1 105 ? -12.253 3.561 24.627 1.00 57.78 105 SER A C 1
ATOM 823 O O . SER A 1 105 ? -11.951 4.698 24.236 1.00 57.78 105 SER A O 1
ATOM 825 N N . PRO A 1 106 ? -13.539 3.170 24.734 1.00 54.09 106 PRO A N 1
ATOM 826 C CA . PRO A 1 106 ? -14.654 4.047 24.415 1.00 54.09 106 PRO A CA 1
ATOM 827 C C . PRO A 1 106 ? -14.865 5.094 25.513 1.00 54.09 106 PRO A C 1
ATOM 829 O O . PRO A 1 106 ? -15.817 5.048 26.289 1.00 54.09 106 PRO A O 1
ATOM 832 N N . SER A 1 107 ? -14.012 6.124 25.492 1.00 48.09 107 SER A N 1
ATOM 833 C CA . SER A 1 107 ? -14.409 7.460 25.937 1.00 48.09 107 SER A CA 1
ATOM 834 C C . SER A 1 107 ? -15.786 7.768 25.330 1.00 48.09 107 SER A C 1
ATOM 836 O O . SER A 1 107 ? -15.949 7.566 24.115 1.00 48.09 107 SER A O 1
ATOM 838 N N . PRO A 1 108 ? -16.784 8.165 26.145 1.00 48.56 108 PRO A N 1
ATOM 839 C CA . PRO A 1 108 ? -18.180 8.199 25.732 1.00 48.56 108 PRO A CA 1
ATOM 840 C C . PRO A 1 108 ? -18.329 9.045 24.472 1.00 48.56 108 PRO A C 1
ATOM 842 O O . PRO A 1 108 ? -17.922 10.207 24.437 1.00 48.56 108 PRO A O 1
ATOM 845 N N . LEU A 1 109 ? -18.882 8.431 23.420 1.00 46.09 109 LEU A N 1
ATOM 846 C CA . LEU A 1 109 ? -19.038 9.072 22.117 1.00 46.09 109 LEU A CA 1
ATOM 847 C C . LEU A 1 109 ? -19.767 10.414 22.308 1.00 46.09 109 LEU A C 1
ATOM 849 O O . LEU A 1 109 ? -20.915 10.389 22.759 1.00 46.09 109 LEU A O 1
ATOM 853 N N . PRO A 1 110 ? -19.158 11.568 21.962 1.00 41.03 110 PRO A N 1
ATOM 854 C CA . PRO A 1 110 ? -19.852 12.845 22.061 1.00 41.03 110 PRO A CA 1
ATOM 855 C C . PRO A 1 110 ? -21.111 12.771 21.197 1.00 41.03 110 PRO A C 1
ATOM 857 O O . PRO A 1 110 ? -21.037 12.339 20.040 1.00 41.03 110 PRO A O 1
ATOM 860 N N . GLU A 1 111 ? -22.268 13.125 21.769 1.00 48.59 111 GLU A N 1
ATOM 861 C CA . GLU A 1 111 ? -23.560 12.929 21.108 1.00 48.59 111 GLU A CA 1
ATOM 862 C C . GLU A 1 111 ? -23.636 13.797 19.847 1.00 48.59 111 GLU A C 1
ATOM 864 O O . GLU A 1 111 ? -23.989 14.974 19.886 1.00 48.59 111 GLU A O 1
ATOM 869 N N . ARG A 1 112 ? -23.320 13.160 18.712 1.00 41.53 112 ARG A N 1
ATOM 870 C CA . ARG A 1 112 ? -22.966 13.782 17.428 1.00 41.53 112 ARG A CA 1
ATOM 871 C C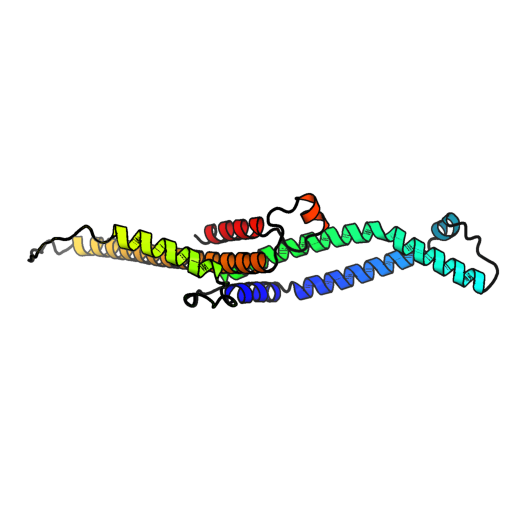 . ARG A 1 112 ? -21.604 14.481 17.504 1.00 41.53 112 ARG A C 1
ATOM 873 O O . ARG A 1 112 ? -21.446 15.542 18.098 1.00 41.53 112 ARG A O 1
ATOM 880 N N . VAL A 1 113 ? -20.655 13.969 16.721 1.00 46.72 113 VAL A N 1
ATOM 881 C CA . VAL A 1 113 ? -19.672 14.862 16.093 1.00 46.72 113 VAL A CA 1
ATOM 882 C C . VAL A 1 113 ? -20.473 1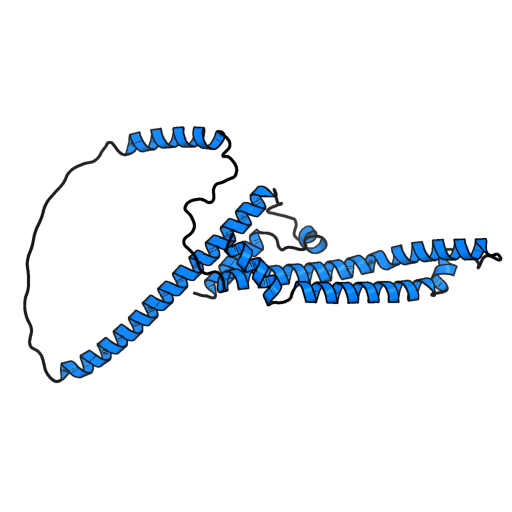5.890 15.278 1.00 46.72 113 VAL A C 1
ATOM 884 O O . VAL A 1 113 ? -21.367 15.475 14.529 1.00 46.72 113 VAL A O 1
ATOM 887 N N . PRO A 1 114 ? -20.211 17.204 15.398 1.00 46.75 114 PRO A N 1
ATOM 888 C CA . PRO A 1 114 ? -20.825 18.188 14.520 1.00 46.75 114 PRO A CA 1
ATOM 889 C C . PRO A 1 114 ? -20.446 17.877 13.070 1.00 46.75 114 PRO A C 1
ATOM 891 O O . PRO A 1 114 ? -19.291 18.025 12.675 1.00 46.75 114 PRO A O 1
ATOM 894 N N . LEU A 1 115 ? -21.420 17.415 12.283 1.00 46.88 115 LEU A N 1
ATOM 895 C CA . LEU A 1 115 ? -21.284 17.347 10.830 1.00 46.88 115 LEU A CA 1
ATOM 896 C C . LEU A 1 115 ? -20.908 18.743 10.320 1.00 46.88 115 LEU A C 1
ATOM 898 O O . LEU A 1 115 ? -21.474 19.737 10.794 1.00 46.88 115 LEU A O 1
ATOM 902 N N . LEU A 1 116 ? -20.004 18.817 9.335 1.00 48.06 116 LEU A N 1
ATOM 903 C CA . LEU A 1 116 ? -19.878 20.031 8.528 1.00 48.06 116 LEU A CA 1
ATOM 904 C C . LEU A 1 116 ? -21.281 20.421 8.042 1.00 48.06 116 LEU A C 1
ATOM 906 O O . LEU A 1 116 ? -22.074 19.544 7.704 1.00 48.06 116 LEU A O 1
ATOM 910 N N . LYS A 1 117 ? -21.573 21.726 8.130 1.00 43.53 117 LYS A N 1
ATOM 911 C CA . LYS A 1 117 ? -22.904 22.356 8.044 1.00 43.53 117 LYS A CA 1
ATOM 912 C C . LYS A 1 117 ? -23.941 21.501 7.305 1.00 43.53 117 LYS A C 1
ATOM 914 O O . LYS A 1 117 ? -23.835 21.327 6.098 1.00 43.53 117 LYS A O 1
ATOM 919 N N . ARG A 1 118 ? -24.957 21.033 8.042 1.00 46.81 118 ARG A N 1
ATOM 920 C CA . ARG A 1 118 ? -26.127 20.340 7.481 1.00 46.81 118 ARG A CA 1
ATOM 921 C C . ARG A 1 118 ? -26.692 21.117 6.296 1.00 46.81 118 ARG A C 1
ATOM 923 O O . ARG A 1 118 ? -27.076 22.276 6.453 1.00 46.81 118 ARG A O 1
ATOM 930 N N . ASP A 1 119 ? -26.781 20.459 5.148 1.00 51.75 119 ASP A N 1
ATOM 931 C CA . ASP A 1 119 ? -27.536 20.982 4.021 1.00 51.75 119 ASP A CA 1
ATOM 932 C C . ASP A 1 119 ? -29.036 20.909 4.312 1.00 51.75 119 ASP A C 1
ATOM 934 O O . ASP A 1 119 ? -29.549 19.903 4.806 1.00 51.75 119 ASP A O 1
ATOM 938 N N . LYS A 1 120 ? -29.749 21.979 3.943 1.00 53.28 120 LYS A N 1
ATOM 939 C CA . LYS A 1 120 ? -31.158 22.278 4.287 1.00 53.28 120 LYS A CA 1
ATOM 940 C C . LYS A 1 120 ? -32.192 21.219 3.854 1.00 53.28 120 LYS A C 1
ATOM 942 O O . LYS A 1 120 ? -33.384 21.375 4.111 1.00 53.28 120 LYS A O 1
ATOM 947 N N . ALA A 1 121 ? -31.756 20.159 3.180 1.00 51.50 121 ALA A N 1
ATOM 948 C CA . ALA A 1 121 ? -32.573 19.006 2.829 1.00 51.50 121 ALA A CA 1
ATOM 949 C C . ALA A 1 121 ? -32.902 18.103 4.038 1.00 51.50 121 ALA A C 1
ATOM 951 O O . ALA A 1 121 ? -33.957 17.470 4.033 1.00 51.50 121 ALA A O 1
ATOM 952 N N . ASP A 1 122 ? -32.055 18.036 5.081 1.00 52.44 122 ASP A N 1
ATOM 953 C CA . ASP A 1 122 ? -32.336 17.165 6.241 1.00 52.44 122 ASP A CA 1
ATOM 954 C C . ASP A 1 122 ? -33.403 17.753 7.188 1.00 52.44 122 ASP A C 1
ATOM 956 O O . ASP A 1 122 ? -34.196 17.008 7.773 1.00 52.44 122 ASP A O 1
ATOM 960 N N . GLU A 1 123 ? -33.505 19.082 7.268 1.00 57.38 123 GLU A N 1
ATOM 961 C CA . GLU A 1 123 ? -34.533 19.789 8.042 1.00 57.38 123 GLU A CA 1
ATOM 962 C C . GLU A 1 123 ? -35.945 19.590 7.467 1.00 57.38 123 GLU A C 1
ATOM 964 O O . GLU A 1 123 ? -36.876 19.280 8.217 1.00 57.38 123 GLU A O 1
ATOM 969 N N . SER A 1 124 ? -36.117 19.697 6.143 1.00 54.06 124 SER A N 1
ATOM 970 C CA . SER A 1 124 ? -37.430 19.542 5.493 1.00 54.06 124 SER A CA 1
ATOM 971 C C . SER A 1 124 ? -37.980 18.118 5.631 1.00 54.06 124 SER A C 1
ATOM 973 O O . SER A 1 124 ? -39.164 17.929 5.924 1.00 54.06 124 SER A O 1
ATOM 975 N N . PHE A 1 125 ? -37.112 17.106 5.525 1.00 53.62 125 PHE A N 1
ATOM 976 C CA . PHE A 1 125 ? -37.484 15.714 5.763 1.00 53.62 125 PHE A CA 1
ATOM 977 C C . PHE A 1 125 ? -37.937 15.494 7.217 1.00 53.62 125 PHE A C 1
ATOM 979 O O . PHE A 1 125 ? -38.997 14.908 7.457 1.00 53.62 125 PHE A O 1
ATOM 986 N N . ARG A 1 126 ? -37.189 16.028 8.196 1.00 53.59 126 ARG A N 1
ATOM 987 C CA . ARG A 1 126 ? -37.501 15.875 9.629 1.00 53.59 126 ARG A CA 1
ATOM 988 C C . ARG A 1 126 ? -38.750 16.629 10.080 1.00 53.59 126 ARG A C 1
ATOM 990 O O . ARG A 1 126 ? -39.440 16.134 10.971 1.00 53.59 126 ARG A O 1
ATOM 997 N N . ALA A 1 127 ? -39.085 17.757 9.453 1.00 57.94 127 ALA A N 1
ATOM 998 C CA . ALA A 1 127 ? -40.368 18.424 9.674 1.00 57.94 127 ALA A CA 1
ATOM 999 C C . ALA A 1 127 ? -41.547 17.489 9.329 1.00 57.94 127 ALA A C 1
ATOM 1001 O O . ALA A 1 127 ? -42.464 17.325 10.135 1.00 57.94 127 ALA A O 1
ATOM 1002 N N . SER A 1 128 ? -41.469 16.789 8.188 1.00 53.12 128 SER A N 1
ATOM 1003 C CA . SER A 1 128 ? -42.516 15.855 7.735 1.00 53.12 128 SER A CA 1
ATOM 1004 C C . SER A 1 128 ? -42.653 14.581 8.590 1.00 53.12 128 SER A C 1
ATOM 1006 O O . SER A 1 128 ? -43.714 13.956 8.604 1.00 53.12 128 SER A O 1
ATOM 1008 N N . GLU A 1 129 ? -41.593 14.190 9.304 1.00 58.69 129 GLU A N 1
ATOM 1009 C CA . GLU A 1 129 ? -41.582 13.075 10.264 1.00 58.69 129 GLU A CA 1
ATOM 1010 C C . GLU A 1 129 ? -42.221 13.466 11.607 1.00 58.69 129 GLU A C 1
ATOM 1012 O O . GLU A 1 129 ? -43.017 12.704 12.161 1.00 58.69 129 GLU A O 1
ATOM 1017 N N . LYS A 1 130 ? -41.925 14.671 12.121 1.00 53.50 130 LYS A N 1
ATOM 1018 C CA . LYS A 1 130 ? -42.487 15.165 13.393 1.00 53.50 130 LYS A CA 1
ATOM 1019 C C . LYS A 1 130 ? -44.013 15.218 13.366 1.00 53.50 130 LYS A C 1
ATOM 1021 O O . LYS A 1 130 ? -44.658 14.643 14.241 1.00 53.50 130 LYS A O 1
ATOM 1026 N N . GLU A 1 131 ? -44.582 15.809 12.316 1.00 53.16 131 GLU A N 1
ATOM 1027 C CA . GLU A 1 131 ? -46.037 15.947 12.169 1.00 53.16 131 GLU A CA 1
ATOM 1028 C C . GLU A 1 131 ? -46.760 14.582 12.109 1.00 53.16 131 GLU A C 1
ATOM 1030 O O . GLU A 1 131 ? -47.903 14.447 1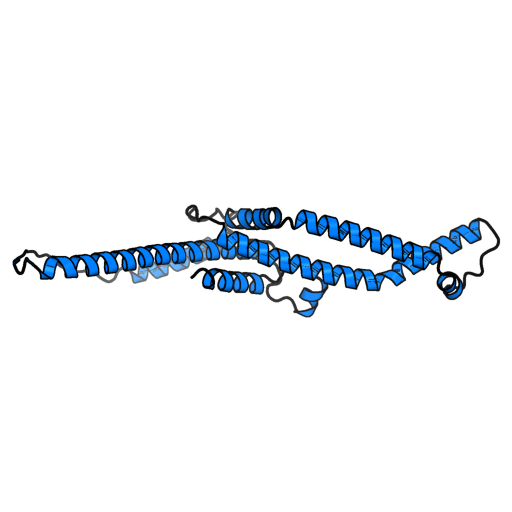2.550 1.00 53.16 131 GLU A O 1
ATOM 1035 N N . LYS A 1 132 ? -46.082 13.534 11.615 1.00 52.78 132 LYS A N 1
ATOM 1036 C CA . LYS A 1 132 ? -46.596 12.152 11.576 1.00 52.78 132 LYS A CA 1
ATOM 1037 C C . LYS A 1 132 ? -46.481 11.416 12.914 1.00 52.78 132 LYS A C 1
ATOM 1039 O O . LYS A 1 132 ? -47.280 10.511 13.158 1.00 52.78 132 LYS A O 1
ATOM 1044 N N . ARG A 1 133 ? -45.518 11.773 13.774 1.00 47.44 133 ARG A N 1
ATOM 1045 C CA . ARG A 1 133 ? -45.387 11.220 15.136 1.00 47.44 133 ARG A CA 1
ATOM 1046 C C . ARG A 1 133 ? -46.374 11.846 16.111 1.00 47.44 133 ARG A C 1
ATOM 1048 O O . ARG A 1 133 ? -47.088 11.120 16.793 1.00 47.44 133 ARG A O 1
ATOM 1055 N N . GLU A 1 134 ? -46.483 13.170 16.120 1.00 53.03 134 GLU A N 1
ATOM 1056 C CA . GLU A 1 134 ? -47.349 13.893 17.063 1.00 53.03 134 GLU A CA 1
ATOM 1057 C C . GLU A 1 134 ? -48.837 13.510 16.859 1.00 53.03 134 GLU A C 1
ATOM 1059 O O . GLU A 1 134 ? -49.584 13.342 17.823 1.00 53.03 134 GLU A O 1
ATOM 1064 N N . LYS A 1 135 ? -49.242 13.187 15.618 1.00 48.75 135 LYS A N 1
ATOM 1065 C CA . LYS A 1 135 ? -50.565 12.617 15.280 1.00 48.75 135 LYS A CA 1
ATOM 1066 C C . LYS A 1 135 ? -50.795 11.155 15.714 1.00 48.75 135 LYS A C 1
ATOM 1068 O O . LYS A 1 135 ? -51.916 10.667 15.582 1.00 48.75 135 LYS A O 1
ATOM 1073 N N . ARG A 1 136 ? -49.778 10.438 16.211 1.00 46.53 136 ARG A N 1
ATOM 1074 C CA . ARG A 1 136 ? -49.888 9.049 16.714 1.00 46.53 136 ARG A CA 1
ATOM 1075 C C . ARG A 1 136 ? -49.920 8.946 18.238 1.00 46.53 136 ARG A C 1
ATOM 1077 O O . ARG A 1 136 ? -50.473 7.980 18.752 1.00 46.53 136 ARG A O 1
ATOM 1084 N N . GLU A 1 137 ? -49.340 9.909 18.947 1.00 46.19 137 GLU A N 1
ATOM 1085 C CA . GLU A 1 137 ? -49.125 9.813 20.400 1.00 46.19 137 GLU A CA 1
ATOM 1086 C C . GLU A 1 137 ? -50.307 10.369 21.222 1.00 46.19 137 GLU A C 1
ATOM 1088 O O . GLU A 1 137 ? -50.543 9.923 22.342 1.00 46.19 137 GLU A O 1
ATOM 1093 N N . GLY A 1 138 ? -51.147 11.235 20.644 1.00 41.81 138 GLY A N 1
ATOM 1094 C CA . GLY A 1 138 ? -52.328 11.823 21.301 1.00 41.81 138 GLY A CA 1
ATOM 1095 C C . GLY A 1 138 ? -53.526 10.887 21.554 1.00 41.81 138 GLY A C 1
ATOM 1096 O O . GLY A 1 138 ? -54.662 11.362 21.526 1.00 41.81 138 GLY A O 1
ATOM 1097 N N . LYS A 1 139 ? -53.336 9.567 21.735 1.00 43.88 139 LYS A N 1
ATOM 1098 C CA . LYS A 1 139 ? -54.459 8.621 21.922 1.00 43.88 139 LYS A CA 1
ATOM 1099 C C . LYS A 1 139 ? -54.160 7.362 22.759 1.00 43.88 139 LYS A C 1
ATOM 1101 O O . LYS A 1 139 ? -54.361 6.246 22.278 1.00 43.88 139 LYS A O 1
ATOM 1106 N N . LYS A 1 140 ? -53.753 7.538 24.025 1.00 33.81 140 LYS A N 1
ATOM 1107 C CA . LYS A 1 140 ? -53.982 6.590 25.148 1.00 33.81 140 LYS A CA 1
ATOM 1108 C C . LYS A 1 140 ? -53.647 7.237 26.504 1.00 33.81 140 LYS A C 1
ATOM 1110 O O . LYS A 1 140 ? -52.680 7.982 26.591 1.00 33.81 140 LYS A O 1
ATOM 1115 N N . GLY A 1 141 ? -54.423 6.921 27.540 1.00 31.81 141 GLY A N 1
ATOM 1116 C CA . GLY A 1 141 ? -54.206 7.304 28.944 1.00 31.81 141 GLY A CA 1
ATOM 1117 C C . GLY A 1 141 ? -54.854 6.278 29.892 1.00 31.81 141 GLY A C 1
ATOM 1118 O O . GLY A 1 141 ? -55.436 5.321 29.386 1.00 31.81 141 GLY A O 1
ATOM 1119 N N . GLU A 1 142 ? -54.772 6.517 31.214 1.00 30.06 142 GLU A N 1
ATOM 1120 C CA . GLU A 1 142 ? -55.308 5.677 32.326 1.00 30.06 142 GLU A CA 1
ATOM 1121 C C . GLU A 1 142 ? -54.580 4.310 32.510 1.00 30.06 142 GLU A C 1
ATOM 1123 O O . GLU A 1 142 ? -54.221 3.674 31.524 1.00 30.06 142 GLU A O 1
ATOM 1128 N N . GLY A 1 143 ? -54.283 3.746 33.701 1.00 28.50 143 GLY A N 1
ATOM 1129 C CA . GLY A 1 143 ? -54.277 4.195 35.121 1.00 28.50 143 GLY A CA 1
ATOM 1130 C C . GLY A 1 143 ? -52.982 3.690 35.831 1.00 28.50 143 GLY A C 1
ATOM 1131 O O . GLY A 1 143 ? -51.935 3.748 35.197 1.00 28.50 143 GLY A O 1
ATOM 1132 N N . VAL A 1 144 ? -52.887 3.164 37.073 1.00 30.72 144 VAL A N 1
ATOM 1133 C CA . VAL A 1 144 ? -53.816 2.912 38.215 1.00 30.72 144 VAL A CA 1
ATOM 1134 C C . VAL A 1 144 ? -53.014 3.079 39.556 1.00 30.72 144 VAL A C 1
ATOM 1136 O O . VAL A 1 144 ? -52.329 4.090 39.684 1.00 30.72 144 VAL A O 1
ATOM 1139 N N . GLU A 1 145 ? -53.035 2.163 40.552 1.00 28.67 145 GLU A N 1
ATOM 1140 C CA . GLU A 1 145 ? -52.442 2.351 41.910 1.00 28.67 145 GLU A CA 1
ATOM 1141 C C . GLU A 1 145 ? -51.821 1.096 42.607 1.00 28.67 145 GLU A C 1
ATOM 1143 O O . GLU A 1 145 ? -52.342 -0.003 42.462 1.00 28.67 145 GLU A O 1
ATOM 1148 N N . LYS A 1 146 ? -50.802 1.352 43.467 1.00 30.03 146 LYS A N 1
ATOM 1149 C CA . LYS A 1 146 ? -50.471 0.810 44.835 1.00 30.03 146 LYS A CA 1
ATOM 1150 C C . LYS A 1 146 ? -50.245 -0.693 45.178 1.00 30.03 146 LYS A C 1
ATOM 1152 O O . LYS A 1 146 ? -50.910 -1.582 44.670 1.00 30.03 146 LYS A O 1
ATOM 1157 N N . ALA A 1 147 ? -49.431 -0.881 46.245 1.00 30.41 147 ALA A N 1
ATOM 1158 C CA . ALA A 1 147 ? -49.558 -1.811 47.408 1.00 30.41 147 ALA A CA 1
ATOM 1159 C C . ALA A 1 147 ? -48.322 -2.700 47.760 1.00 30.41 147 ALA A C 1
ATOM 1161 O O . ALA A 1 147 ? -47.325 -2.684 47.046 1.00 30.41 147 ALA A O 1
ATOM 1162 N N . THR A 1 148 ? -48.360 -3.370 48.933 1.00 26.33 148 THR A N 1
ATOM 1163 C CA . THR A 1 148 ? -47.349 -3.261 50.028 1.00 26.33 148 THR A CA 1
ATOM 1164 C C . THR A 1 148 ? -47.194 -4.555 50.882 1.00 26.33 148 THR A C 1
ATOM 1166 O O . THR A 1 148 ? -48.167 -5.290 51.000 1.00 26.33 148 THR A O 1
ATOM 1169 N N . GLY A 1 149 ? -46.051 -4.767 51.577 1.00 26.02 149 GLY A N 1
ATOM 1170 C CA . GLY A 1 149 ? -45.823 -5.788 52.650 1.00 26.02 149 GLY A CA 1
ATOM 1171 C C . GLY A 1 149 ? -44.874 -6.938 52.236 1.00 26.02 149 GLY A C 1
ATOM 1172 O O . GLY A 1 149 ? -45.034 -7.466 51.145 1.00 26.02 149 GLY A O 1
ATOM 1173 N N . GLU A 1 150 ? -43.722 -7.197 52.885 1.00 28.47 150 GLU A N 1
ATOM 1174 C CA . GLU A 1 150 ? -43.428 -7.881 54.184 1.00 28.47 150 GLU A CA 1
ATOM 1175 C C . GLU A 1 150 ? -43.589 -9.428 54.158 1.00 28.47 150 GLU A C 1
ATOM 1177 O O . GLU A 1 150 ? -44.651 -9.912 53.799 1.00 28.47 150 GLU A O 1
ATOM 1182 N N . LYS A 1 151 ? -42.480 -10.200 54.279 1.00 29.73 151 LYS A N 1
ATOM 1183 C CA . LYS A 1 151 ? -41.985 -11.007 55.450 1.00 29.73 151 LYS A CA 1
ATOM 1184 C C . LYS A 1 151 ? -42.851 -12.261 55.763 1.00 29.73 151 LYS A C 1
ATOM 1186 O O . LYS A 1 151 ? -44.043 -12.234 55.515 1.00 29.73 151 LYS A O 1
ATOM 1191 N N . GLN A 1 152 ? -42.350 -13.398 56.269 1.00 28.91 152 GLN A N 1
ATOM 1192 C CA . GLN A 1 152 ? -41.165 -13.693 57.101 1.00 28.91 152 GLN A CA 1
ATOM 1193 C C . GLN A 1 152 ? -40.790 -15.203 57.026 1.00 28.91 152 GLN A C 1
ATOM 1195 O O . GLN A 1 152 ? -41.643 -15.985 56.618 1.00 28.91 152 GLN A O 1
ATOM 1200 N N . ASP A 1 153 ? -39.553 -15.590 57.394 1.00 29.83 153 ASP A N 1
ATOM 1201 C CA . ASP A 1 153 ? -39.184 -16.733 58.285 1.00 29.83 153 ASP A CA 1
ATOM 1202 C C . ASP A 1 153 ? -37.782 -17.334 58.022 1.00 29.83 153 ASP A C 1
ATOM 1204 O O . ASP A 1 153 ? -37.249 -17.291 56.914 1.00 29.83 153 ASP A O 1
ATOM 1208 N N . GLU A 1 154 ? -37.168 -17.869 59.087 1.00 32.47 154 GLU A N 1
ATOM 1209 C CA . GLU A 1 154 ? -35.781 -18.364 59.158 1.00 32.47 154 GLU A CA 1
ATOM 1210 C C . GLU A 1 154 ? -35.704 -19.748 59.858 1.00 32.47 154 GLU A C 1
ATOM 1212 O O . GLU A 1 154 ? -36.719 -20.321 60.240 1.00 32.47 154 GLU A O 1
ATOM 1217 N N . GLN A 1 155 ? -34.478 -20.236 60.103 1.00 31.42 155 GLN A N 1
ATOM 1218 C CA . GLN A 1 155 ? -34.122 -21.387 60.960 1.00 31.42 155 GLN A CA 1
ATOM 1219 C C . GLN A 1 155 ? -34.233 -22.806 60.367 1.00 31.42 155 GLN A C 1
ATOM 1221 O O . GLN A 1 155 ? -34.949 -23.672 60.859 1.00 31.42 155 GLN A O 1
ATOM 1226 N N . GLU A 1 156 ? -33.324 -23.106 59.433 1.00 39.59 156 GLU A N 1
ATOM 1227 C CA . GLU A 1 156 ? -32.700 -24.441 59.340 1.00 39.59 156 GLU A CA 1
ATOM 1228 C C . GLU A 1 156 ? -31.160 -24.308 59.416 1.00 39.59 156 GLU A C 1
ATOM 1230 O O . GLU A 1 156 ? -30.399 -24.777 58.566 1.00 39.59 156 GLU A O 1
ATOM 1235 N N . GLU A 1 157 ? -30.691 -23.549 60.412 1.00 44.84 157 GLU A N 1
ATOM 1236 C CA . GLU A 1 157 ? -29.301 -23.101 60.508 1.00 44.84 157 GLU A CA 1
ATOM 1237 C C . GLU A 1 157 ? -28.405 -24.062 61.301 1.00 44.84 157 GLU A C 1
ATOM 1239 O O . GLU A 1 157 ? -28.574 -24.255 62.501 1.00 44.84 157 GLU A O 1
ATOM 1244 N N . GLY A 1 158 ? -27.390 -24.612 60.634 1.00 39.09 158 GLY A N 1
ATOM 1245 C CA . GLY A 1 158 ? -26.404 -25.503 61.242 1.00 39.09 158 GLY A CA 1
ATOM 1246 C C . GLY A 1 158 ? -25.416 -26.006 60.194 1.00 39.09 158 GLY A C 1
ATOM 1247 O O . GLY A 1 158 ? -24.659 -25.229 59.618 1.00 39.09 158 GLY A O 1
ATOM 1248 N N . GLU A 1 159 ? -25.462 -27.297 59.883 1.00 39.94 159 GLU A N 1
ATOM 1249 C CA . GLU A 1 159 ? -24.468 -27.957 59.021 1.00 39.94 159 GLU A CA 1
ATOM 1250 C C . GLU A 1 159 ? -24.697 -27.713 57.515 1.00 39.94 159 GLU A C 1
ATOM 1252 O O . GLU A 1 159 ? -23.742 -27.610 56.742 1.00 39.94 159 GLU A O 1
ATOM 1257 N N . LYS A 1 160 ? -25.948 -27.478 57.085 1.00 44.56 160 LYS A N 1
ATOM 1258 C CA . LYS A 1 160 ? -26.269 -27.019 55.714 1.00 44.56 160 LYS A CA 1
ATOM 1259 C C . LYS A 1 160 ? -25.605 -25.675 55.370 1.00 44.56 160 LYS A C 1
ATOM 1261 O O . LYS A 1 160 ? -25.380 -25.377 54.198 1.00 44.56 160 LYS A O 1
ATOM 1266 N N . LYS A 1 161 ? -25.273 -24.860 56.378 1.00 42.66 161 LYS A N 1
ATOM 1267 C CA . LYS A 1 161 ? -24.791 -23.480 56.215 1.00 42.66 161 LYS A CA 1
ATOM 1268 C C . LYS A 1 161 ? -23.401 -23.403 55.570 1.00 42.66 161 LYS A C 1
ATOM 1270 O O . LYS A 1 161 ? -23.118 -22.434 54.873 1.00 42.66 161 LYS A O 1
ATOM 1275 N N . GLN A 1 162 ? -22.561 -24.425 55.753 1.00 43.12 162 GLN A N 1
ATOM 1276 C CA . GLN A 1 162 ? -21.172 -24.435 55.279 1.00 43.12 162 GLN A CA 1
ATOM 1277 C C . GLN A 1 162 ? -21.071 -24.852 53.801 1.00 43.12 162 GLN A C 1
ATOM 1279 O O . GLN A 1 162 ? -20.553 -24.096 52.984 1.00 43.12 162 GLN A O 1
ATOM 1284 N N . THR A 1 163 ? -21.705 -25.967 53.422 1.00 48.84 163 THR A N 1
ATOM 1285 C CA . THR A 1 163 ? -21.793 -26.413 52.014 1.00 48.84 163 THR A CA 1
ATOM 1286 C C . THR A 1 163 ? -22.665 -25.500 51.143 1.00 48.84 163 THR A C 1
ATOM 1288 O O . THR A 1 163 ? -22.444 -25.400 49.935 1.00 48.84 163 THR A O 1
ATOM 1291 N N . SER A 1 164 ? -23.641 -24.799 51.736 1.00 52.50 164 SER A N 1
ATOM 1292 C CA . SER A 1 164 ? -24.390 -23.732 51.057 1.00 52.50 164 SER A CA 1
ATOM 1293 C C . SER A 1 164 ? -23.519 -22.492 50.815 1.00 52.50 164 SER A C 1
ATOM 1295 O O . SER A 1 164 ? -23.561 -21.925 49.724 1.00 52.50 164 SER A O 1
ATOM 1297 N N . LYS A 1 165 ? -22.660 -22.115 51.777 1.00 54.12 165 LYS A N 1
ATOM 1298 C CA . LYS A 1 165 ? -21.687 -21.023 51.611 1.00 54.12 165 LYS A CA 1
ATOM 1299 C C . LYS A 1 165 ? -20.732 -21.271 50.451 1.00 54.12 165 LYS A C 1
ATOM 1301 O O . LYS A 1 165 ? -20.633 -20.419 49.582 1.00 54.12 165 LYS A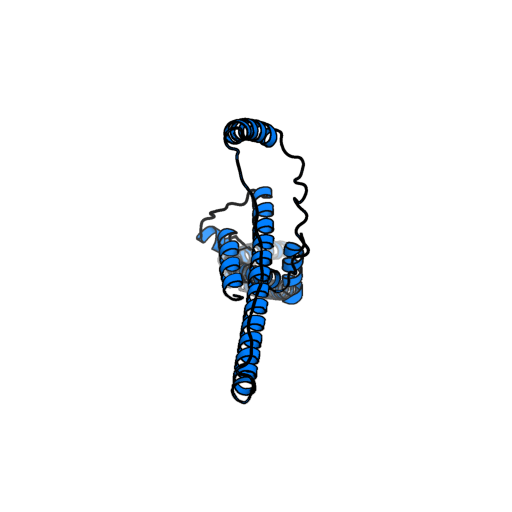 O 1
ATOM 1306 N N . GLU A 1 166 ? -20.091 -22.435 50.400 1.00 58.19 166 GLU A N 1
ATOM 1307 C CA . GLU A 1 166 ? -19.118 -22.760 49.346 1.00 58.19 166 GLU A CA 1
ATOM 1308 C C . GLU A 1 166 ? -19.766 -22.744 47.952 1.00 58.19 166 GLU A C 1
ATOM 1310 O O . GLU A 1 166 ? -19.244 -22.114 47.035 1.00 58.19 166 GLU A O 1
ATOM 1315 N N . LYS A 1 167 ? -20.966 -23.327 47.803 1.00 58.03 167 LYS A N 1
ATOM 1316 C CA . LYS A 1 167 ? -21.736 -23.267 46.546 1.00 58.03 167 LYS A CA 1
ATOM 1317 C C . LYS A 1 167 ? -22.194 -21.856 46.181 1.00 58.03 167 LYS A C 1
ATOM 1319 O O . LYS A 1 167 ? -22.269 -21.529 44.997 1.00 58.03 167 LYS A O 1
ATOM 1324 N N . MET A 1 168 ? -22.515 -21.021 47.167 1.00 53.06 168 MET A N 1
ATOM 1325 C CA . MET A 1 168 ? -22.869 -19.619 46.951 1.00 53.06 168 MET A CA 1
ATOM 1326 C C . MET A 1 168 ? -21.642 -18.795 46.543 1.00 53.06 168 MET A C 1
ATOM 1328 O O . MET A 1 168 ? -21.737 -18.004 45.613 1.00 53.06 168 MET A O 1
ATOM 1332 N N . GLU A 1 169 ? -20.488 -19.009 47.171 1.00 65.94 169 GLU A N 1
ATOM 1333 C CA . GLU A 1 169 ? -19.224 -18.333 46.857 1.00 65.94 169 GLU A CA 1
ATOM 1334 C C . GLU A 1 169 ? -18.685 -18.770 45.474 1.00 65.94 169 GLU A C 1
ATOM 1336 O O . GLU A 1 169 ? -18.264 -17.920 44.687 1.00 65.94 169 GLU A O 1
ATOM 1341 N N . GLU A 1 170 ? -18.824 -20.048 45.094 1.00 71.44 170 GLU A N 1
ATOM 1342 C CA . GLU A 1 170 ? -18.575 -20.535 43.725 1.00 71.44 170 GLU A CA 1
ATOM 1343 C C . GLU A 1 170 ? -19.547 -19.907 42.709 1.00 71.44 170 GLU A C 1
ATOM 1345 O O . GLU A 1 170 ? -19.121 -19.399 41.667 1.00 71.44 170 GLU A O 1
ATOM 1350 N N . SER A 1 171 ? -20.848 -19.875 43.022 1.00 64.56 171 SER A N 1
ATOM 1351 C CA . SER A 1 171 ? -21.871 -19.272 42.154 1.00 64.56 171 SER A CA 1
ATOM 1352 C C . SER A 1 171 ? -21.657 -17.769 41.972 1.00 64.56 171 SER A C 1
ATOM 1354 O O . SER A 1 171 ? -21.798 -17.267 40.860 1.00 64.56 171 SER A O 1
ATOM 1356 N N . VAL A 1 172 ? -21.258 -17.052 43.026 1.00 70.50 172 VAL A N 1
ATOM 1357 C CA . VAL A 1 172 ? -20.890 -15.631 42.963 1.00 70.50 172 VAL A CA 1
ATOM 1358 C C . VAL A 1 172 ? -19.599 -15.443 42.169 1.00 70.50 172 VAL A C 1
ATOM 1360 O O . VAL A 1 172 ? -19.560 -14.559 41.323 1.00 70.50 172 VAL A O 1
ATOM 1363 N N . SER A 1 173 ? -18.572 -16.285 42.339 1.00 65.50 173 SER A N 1
ATOM 1364 C CA . SER A 1 173 ? -17.357 -16.221 41.507 1.00 65.50 173 SER A CA 1
ATOM 1365 C C . SER A 1 173 ? -17.669 -16.432 40.022 1.00 65.50 173 SER A C 1
ATOM 1367 O O . SER A 1 173 ? -17.143 -15.719 39.165 1.00 65.50 173 SER A O 1
ATOM 1369 N N . LYS A 1 174 ? -18.568 -17.372 39.709 1.00 74.94 174 LYS A N 1
ATOM 1370 C CA . LYS A 1 174 ? -19.041 -17.625 38.345 1.00 74.94 174 LYS A CA 1
ATOM 1371 C C . LYS A 1 174 ? -19.845 -16.447 37.792 1.00 74.94 174 LYS A C 1
ATOM 1373 O O . LYS A 1 174 ? -19.559 -16.009 36.685 1.00 74.94 174 LYS A O 1
ATOM 1378 N N . LEU A 1 175 ? -20.790 -15.905 38.562 1.00 67.94 175 LEU A N 1
ATOM 1379 C CA . LEU A 1 175 ? -21.591 -14.741 38.169 1.00 67.94 175 LEU A CA 1
ATOM 1380 C C . LEU A 1 175 ? -20.741 -13.478 38.000 1.00 67.94 175 LEU A C 1
ATOM 1382 O O . LEU A 1 175 ? -20.970 -12.741 37.052 1.00 67.94 175 LEU A O 1
ATOM 1386 N N . MET A 1 176 ? -19.742 -13.242 38.855 1.00 64.94 176 MET A N 1
ATOM 1387 C CA . MET A 1 176 ? -18.812 -12.116 38.706 1.00 64.94 176 MET A CA 1
ATOM 1388 C C . MET A 1 176 ? -18.003 -12.246 37.416 1.00 64.94 176 MET A C 1
ATOM 1390 O O . MET A 1 176 ? -17.987 -11.307 36.630 1.00 64.94 176 MET A O 1
ATOM 1394 N N . LYS A 1 177 ? -17.435 -13.428 37.130 1.00 65.81 177 LYS A N 1
ATOM 1395 C CA . LYS A 1 177 ? -16.760 -13.698 35.848 1.00 65.81 177 LYS A CA 1
ATOM 1396 C C . LYS A 1 177 ? -17.692 -13.526 34.651 1.00 65.81 177 LYS A C 1
ATOM 1398 O O . LYS A 1 177 ? -17.265 -13.008 33.630 1.00 65.81 177 LYS A O 1
ATOM 1403 N N . GLU A 1 178 ? -18.953 -13.940 34.766 1.00 65.56 178 GLU A N 1
ATOM 1404 C CA . GLU A 1 178 ? -19.935 -13.809 33.686 1.00 65.56 178 GLU A CA 1
ATOM 1405 C C . GLU A 1 178 ? -20.434 -12.363 33.509 1.00 65.56 178 GLU A C 1
ATOM 1407 O O . GLU A 1 178 ? -20.783 -11.971 32.402 1.00 65.56 178 GLU A O 1
ATOM 1412 N N . VAL A 1 179 ? -20.440 -11.540 34.563 1.00 67.25 179 VAL A N 1
ATOM 1413 C CA . VAL A 1 179 ? -20.695 -10.090 34.486 1.00 67.25 179 VAL A CA 1
ATOM 1414 C C . VAL A 1 179 ? -19.488 -9.350 33.906 1.00 67.25 179 VAL A C 1
ATOM 1416 O O . VAL A 1 179 ? -19.668 -8.456 33.082 1.00 67.25 179 VAL A O 1
ATOM 1419 N N . GLU A 1 180 ? -18.273 -9.737 34.289 1.00 67.94 180 GLU A N 1
ATOM 1420 C CA . GLU A 1 180 ? -17.026 -9.136 33.813 1.00 67.94 180 GLU A CA 1
ATOM 1421 C C . GLU A 1 180 ? -16.815 -9.420 32.317 1.00 67.94 180 GLU A C 1
ATOM 1423 O O . GLU A 1 180 ? -16.664 -8.473 31.545 1.00 67.94 180 GLU A O 1
ATOM 1428 N N . THR A 1 181 ? -16.983 -10.670 31.861 1.00 63.91 181 THR A N 1
ATOM 1429 C CA . THR A 1 181 ? -16.942 -10.983 30.419 1.00 63.91 181 THR A CA 1
ATOM 1430 C C . THR A 1 181 ? -18.089 -10.336 29.644 1.00 63.91 181 THR A C 1
ATOM 1432 O O . THR A 1 181 ? -17.857 -9.827 28.552 1.00 63.91 181 THR A O 1
ATOM 1435 N N . ARG A 1 182 ? -19.316 -10.256 30.187 1.00 62.84 182 ARG A N 1
ATOM 1436 C CA . ARG A 1 182 ? -20.404 -9.471 29.557 1.00 62.84 182 ARG A CA 1
ATOM 1437 C C . ARG A 1 182 ? -20.034 -7.988 29.420 1.00 62.84 182 ARG A C 1
ATOM 1439 O O . ARG A 1 182 ? -20.388 -7.372 28.415 1.00 62.84 182 ARG A O 1
ATOM 1446 N N . GLY A 1 183 ? -19.300 -7.433 30.385 1.00 59.62 183 GLY A N 1
ATOM 1447 C CA . GLY A 1 183 ? -18.736 -6.085 30.323 1.00 59.62 183 GLY A CA 1
ATOM 1448 C C . GLY A 1 183 ? -17.714 -5.924 29.194 1.00 59.62 183 GLY A C 1
ATOM 1449 O O . GLY A 1 183 ? -17.845 -5.006 28.385 1.00 59.62 183 GLY A O 1
ATOM 1450 N N . GLU A 1 184 ? -16.746 -6.838 29.088 1.00 61.41 184 GLU A N 1
ATOM 1451 C CA . GLU A 1 184 ? -15.728 -6.850 28.022 1.00 61.41 184 GLU A CA 1
ATOM 1452 C C . GLU A 1 184 ? -16.333 -7.058 26.618 1.00 61.41 184 GLU A C 1
ATOM 1454 O O . GLU A 1 184 ? -15.902 -6.421 25.651 1.00 61.41 184 GLU A O 1
ATOM 1459 N N . VAL A 1 185 ? -17.372 -7.892 26.509 1.00 62.50 185 VAL A N 1
ATOM 1460 C CA . VAL A 1 185 ? -18.171 -8.131 25.292 1.00 62.50 185 VAL A CA 1
ATOM 1461 C C . VAL A 1 185 ? -18.886 -6.852 24.847 1.00 62.50 185 VAL A C 1
ATOM 1463 O O . VAL A 1 185 ? -18.768 -6.443 23.688 1.00 62.50 185 VAL A O 1
ATOM 1466 N N . GLU A 1 186 ? -19.589 -6.176 25.763 1.00 64.62 186 GLU A N 1
ATOM 1467 C CA . GLU A 1 186 ? -20.250 -4.897 25.482 1.00 64.62 186 GLU A CA 1
ATOM 1468 C C . GLU A 1 186 ? -19.252 -3.785 25.118 1.00 64.62 186 GLU A C 1
ATOM 1470 O O . GLU A 1 186 ? -19.523 -2.965 24.238 1.00 64.62 186 GLU A O 1
ATOM 1475 N N . ASP A 1 187 ? -18.104 -3.731 25.795 1.00 69.25 187 ASP A N 1
ATOM 1476 C CA . ASP A 1 187 ? -17.028 -2.773 25.527 1.00 69.25 187 ASP A CA 1
ATOM 1477 C C . ASP A 1 187 ? -16.414 -2.997 24.129 1.00 69.25 187 ASP A C 1
ATOM 1479 O O . ASP A 1 187 ? -16.184 -2.050 23.372 1.00 69.25 187 ASP A O 1
ATOM 1483 N N . SER A 1 188 ? -16.233 -4.259 23.731 1.00 69.19 188 SER A N 1
ATOM 1484 C CA . SER A 1 188 ? -15.671 -4.647 22.429 1.00 69.19 188 SER A CA 1
ATOM 1485 C C . SER A 1 188 ? -16.598 -4.353 21.242 1.00 69.19 188 SER A C 1
ATOM 1487 O O . SER A 1 188 ? -16.129 -3.860 20.211 1.00 69.19 188 SER A O 1
ATOM 1489 N N . ASP A 1 189 ? -17.913 -4.549 21.386 1.00 76.00 189 ASP A N 1
ATOM 1490 C CA . ASP A 1 189 ? -18.900 -4.119 20.380 1.00 76.00 189 ASP A CA 1
ATOM 1491 C C . ASP A 1 189 ? -18.877 -2.589 20.187 1.00 76.00 189 ASP A C 1
ATOM 1493 O O . ASP A 1 189 ? -18.743 -2.084 19.065 1.00 76.00 189 ASP A O 1
ATOM 1497 N N . LYS A 1 190 ? -18.889 -1.826 21.291 1.00 79.00 190 LYS A N 1
ATOM 1498 C CA . LYS A 1 190 ? -18.826 -0.351 21.265 1.00 79.00 190 LYS A CA 1
ATOM 1499 C C . LYS A 1 190 ? -17.570 0.158 20.542 1.00 79.00 190 LYS A C 1
ATOM 1501 O O . LYS A 1 190 ? -17.662 1.122 19.773 1.00 79.00 190 LYS A O 1
ATOM 1506 N N . LYS A 1 191 ? -16.418 -0.509 20.712 1.00 78.31 191 LYS A N 1
ATOM 1507 C CA . LYS A 1 191 ? -15.173 -0.208 19.974 1.00 78.31 191 LYS A CA 1
ATOM 1508 C C . LYS A 1 191 ? -15.314 -0.465 18.475 1.00 78.31 191 LYS A C 1
ATOM 1510 O O . LYS A 1 191 ? -15.019 0.426 17.673 1.00 78.31 191 LYS A O 1
ATOM 1515 N N . GLY A 1 192 ? -15.805 -1.646 18.093 1.00 79.12 192 GLY A N 1
ATOM 1516 C CA . GLY A 1 192 ? -16.016 -2.020 16.692 1.00 79.12 192 GLY A CA 1
ATOM 1517 C C . GLY A 1 192 ? -16.946 -1.045 15.966 1.00 79.12 192 GLY A C 1
ATOM 1518 O O . GLY A 1 192 ? -16.604 -0.529 14.899 1.00 79.12 192 GLY A O 1
ATOM 1519 N N . GLN A 1 193 ? -18.086 -0.704 16.573 1.00 82.75 193 GLN A N 1
ATOM 1520 C CA . GLN A 1 193 ? -19.038 0.256 16.006 1.00 82.75 193 GLN A CA 1
ATOM 1521 C C . GLN A 1 193 ? -18.444 1.662 15.814 1.00 82.75 193 GLN A C 1
ATOM 1523 O O . GLN A 1 193 ? -18.772 2.337 14.833 1.00 82.75 193 GLN A O 1
ATOM 1528 N N . ALA A 1 194 ? -17.564 2.116 16.712 1.00 82.50 194 ALA A N 1
ATOM 1529 C CA . ALA A 1 194 ? -16.908 3.417 16.589 1.00 82.50 194 ALA A CA 1
ATOM 1530 C C . ALA A 1 194 ? -15.929 3.477 15.401 1.00 82.50 194 ALA A C 1
ATOM 1532 O O . ALA A 1 194 ? -15.934 4.468 14.664 1.00 82.50 194 ALA A O 1
ATOM 1533 N N . LEU A 1 195 ? -15.138 2.418 15.180 1.00 82.44 195 LEU A N 1
ATOM 1534 C CA . LEU A 1 195 ? -14.245 2.310 14.021 1.00 82.44 195 LEU A CA 1
ATOM 1535 C C . LEU A 1 195 ? -15.045 2.221 12.714 1.00 82.44 195 LEU A C 1
ATOM 1537 O O . LEU A 1 195 ? -14.807 3.005 11.796 1.00 82.44 195 LEU A O 1
ATOM 1541 N N . LYS A 1 196 ? -16.064 1.350 12.662 1.00 83.81 196 LYS A N 1
ATOM 1542 C CA . LYS A 1 196 ? -16.969 1.217 11.506 1.00 83.81 196 LYS A CA 1
ATOM 1543 C C . LYS A 1 196 ? -17.583 2.557 11.095 1.00 83.81 196 LYS A C 1
ATOM 1545 O O . LYS A 1 196 ? -17.498 2.935 9.930 1.00 83.81 196 LYS A O 1
ATOM 1550 N N . ARG A 1 197 ? -18.148 3.311 12.050 1.00 83.06 197 ARG A N 1
ATOM 1551 C CA . ARG A 1 197 ? -18.723 4.644 11.786 1.00 83.06 197 ARG A CA 1
ATOM 1552 C C . ARG A 1 197 ? -17.690 5.625 11.234 1.00 83.06 197 ARG A C 1
ATOM 1554 O O . ARG A 1 197 ? -18.034 6.410 10.357 1.00 83.06 197 ARG A O 1
ATOM 1561 N N . ALA A 1 198 ? -16.449 5.591 11.723 1.00 82.19 198 ALA A N 1
ATOM 1562 C CA . ALA A 1 198 ? -15.389 6.464 11.228 1.00 82.19 198 ALA A CA 1
ATOM 1563 C C . ALA A 1 198 ? -14.990 6.131 9.779 1.00 82.19 198 ALA A C 1
ATOM 1565 O O . ALA A 1 198 ? -14.912 7.043 8.959 1.00 82.19 198 ALA A O 1
ATOM 1566 N N . LEU A 1 199 ? -14.821 4.844 9.451 1.00 81.62 199 LEU A N 1
ATOM 1567 C CA . LEU A 1 199 ? -14.529 4.389 8.087 1.00 81.62 199 LEU A CA 1
ATOM 1568 C C . LEU A 1 199 ? -15.669 4.745 7.118 1.00 81.62 199 LEU A C 1
ATOM 1570 O O . LEU A 1 199 ? -15.417 5.306 6.055 1.00 81.62 199 LEU A O 1
ATOM 1574 N N . SER A 1 200 ? -16.929 4.495 7.495 1.00 80.38 200 SER A N 1
ATOM 1575 C CA . SER A 1 200 ? -18.085 4.842 6.655 1.00 80.38 200 SER A CA 1
ATOM 1576 C C . SER A 1 200 ? -18.260 6.352 6.461 1.00 80.38 200 SER A C 1
ATOM 1578 O O . SER A 1 200 ? -18.655 6.771 5.378 1.00 80.38 200 SER A O 1
ATOM 1580 N N . LEU A 1 201 ? -17.950 7.176 7.472 1.00 81.38 201 LEU A N 1
ATOM 1581 C CA . LEU A 1 201 ? -17.952 8.639 7.340 1.00 81.38 201 LEU A CA 1
ATOM 1582 C C . LEU A 1 201 ? -16.867 9.122 6.372 1.00 81.38 201 LEU A C 1
ATOM 1584 O O . LEU A 1 201 ? -17.167 9.925 5.491 1.00 81.38 201 LEU A O 1
ATOM 1588 N N . LEU A 1 202 ? -15.637 8.616 6.513 1.00 78.69 202 LEU A N 1
ATOM 1589 C CA . LEU A 1 202 ? -14.524 8.968 5.630 1.00 78.69 202 LEU A CA 1
ATOM 1590 C C . LEU A 1 202 ? -14.858 8.608 4.177 1.00 78.69 202 LEU A C 1
ATOM 1592 O O . LEU A 1 202 ? -14.818 9.471 3.303 1.00 78.69 202 LEU A O 1
ATOM 1596 N N . SER A 1 203 ? -15.308 7.374 3.955 1.00 77.50 203 SER A N 1
ATOM 1597 C CA . SER A 1 203 ? -15.641 6.852 2.629 1.00 77.50 203 SER A CA 1
ATOM 1598 C C . SER A 1 203 ? -16.800 7.600 1.958 1.00 77.50 203 SER A C 1
ATOM 1600 O O . SER A 1 203 ? -16.720 7.954 0.781 1.00 77.50 203 SER A O 1
ATOM 1602 N N . ALA A 1 204 ? -17.835 7.965 2.726 1.00 77.38 204 ALA A N 1
ATOM 1603 C CA . ALA A 1 204 ? -18.918 8.820 2.239 1.00 77.38 204 ALA A CA 1
ATOM 1604 C C . ALA A 1 204 ? -18.444 10.239 1.871 1.00 77.38 204 ALA A C 1
ATOM 1606 O O . ALA A 1 204 ? -18.975 10.829 0.935 1.00 77.38 204 ALA A O 1
ATOM 1607 N N . SER A 1 205 ? -17.442 10.785 2.573 1.00 70.69 205 SER A N 1
ATOM 1608 C CA . SER A 1 205 ? -16.861 12.099 2.253 1.00 70.69 205 SER A CA 1
ATOM 1609 C C . SER A 1 205 ? -15.845 12.085 1.101 1.00 70.69 205 SER A C 1
ATOM 1611 O O . SER A 1 205 ? -15.612 13.129 0.500 1.00 70.69 205 SER A O 1
ATOM 1613 N N . HIS A 1 206 ? -15.275 10.923 0.770 1.00 70.00 206 HIS A N 1
ATOM 1614 C CA . HIS A 1 206 ? -14.331 10.739 -0.341 1.00 70.00 206 HIS A CA 1
ATOM 1615 C C . HIS A 1 206 ? -14.994 10.220 -1.634 1.00 70.00 206 HIS A C 1
ATOM 1617 O O . HIS A 1 206 ? -14.356 10.227 -2.684 1.00 70.00 206 HIS A O 1
ATOM 1623 N N . LEU A 1 207 ? -16.275 9.824 -1.575 1.00 75.38 207 LEU A N 1
ATOM 1624 C CA . LEU A 1 207 ? -17.030 9.200 -2.673 1.00 75.38 207 LEU A CA 1
ATOM 1625 C C . LEU A 1 207 ? -16.341 7.929 -3.213 1.00 75.38 207 LEU A C 1
ATOM 1627 O O . LEU A 1 207 ? -16.310 7.687 -4.423 1.00 75.38 207 LEU A O 1
ATOM 1631 N N . ASP A 1 208 ? -15.795 7.099 -2.317 1.00 72.94 208 ASP A N 1
ATOM 1632 C CA . ASP A 1 208 ? -15.142 5.850 -2.722 1.00 72.94 208 ASP A CA 1
ATOM 1633 C C . ASP A 1 208 ? -16.112 4.928 -3.474 1.00 72.94 208 ASP A C 1
ATOM 1635 O O . ASP A 1 208 ? -17.296 4.804 -3.139 1.00 72.94 208 ASP A O 1
ATOM 1639 N N . ASN A 1 209 ? -15.586 4.176 -4.442 1.00 75.94 209 ASN A N 1
ATOM 1640 C CA . ASN A 1 209 ? -16.336 3.069 -5.017 1.00 75.94 209 ASN A CA 1
ATOM 1641 C C . ASN A 1 209 ? -16.523 1.974 -3.951 1.00 75.94 209 ASN A C 1
ATOM 1643 O O . ASN A 1 209 ? -15.557 1.343 -3.524 1.00 75.94 209 ASN A O 1
ATOM 1647 N N . LEU A 1 210 ? -17.774 1.735 -3.547 1.00 73.75 210 LEU A N 1
ATOM 1648 C CA . LEU A 1 210 ? -18.143 0.727 -2.548 1.00 73.75 210 LEU A CA 1
ATOM 1649 C C . LEU A 1 210 ? -18.056 -0.715 -3.082 1.00 73.75 210 LEU A C 1
ATOM 1651 O O . LEU A 1 210 ? -17.894 -1.647 -2.295 1.00 73.75 210 LEU A O 1
ATOM 1655 N N . THR A 1 211 ? -18.142 -0.908 -4.403 1.00 77.69 211 THR A N 1
ATOM 1656 C CA . THR A 1 211 ? -18.077 -2.220 -5.073 1.00 77.69 211 THR A CA 1
ATOM 1657 C C . THR A 1 211 ? -17.093 -2.201 -6.257 1.00 77.69 211 THR A C 1
ATOM 1659 O O . THR A 1 211 ? -17.500 -2.351 -7.414 1.00 77.69 211 THR A O 1
ATOM 1662 N N . PRO A 1 212 ? -15.786 -1.997 -6.008 1.00 84.12 212 PRO A N 1
ATOM 1663 C CA . PRO A 1 212 ? -14.762 -2.028 -7.045 1.00 84.12 212 PRO A CA 1
ATOM 1664 C C . PRO A 1 212 ? -14.538 -3.466 -7.537 1.00 84.12 212 PRO A C 1
ATOM 1666 O O . PRO A 1 212 ? -14.565 -4.419 -6.757 1.00 84.12 212 PRO A O 1
ATOM 1669 N N . HIS A 1 213 ? -14.301 -3.640 -8.841 1.00 89.25 213 HIS A N 1
ATOM 1670 C CA . HIS A 1 213 ? -14.134 -4.971 -9.432 1.00 89.25 213 HIS A CA 1
ATOM 1671 C C . HIS A 1 213 ? -12.904 -5.699 -8.841 1.00 89.25 213 HIS A C 1
ATOM 1673 O O . HIS A 1 213 ? -11.835 -5.084 -8.785 1.00 89.25 213 HIS A O 1
ATOM 1679 N N . PRO A 1 214 ? -12.981 -6.994 -8.456 1.00 88.06 214 PRO A N 1
ATOM 1680 C CA . PRO A 1 214 ? -11.905 -7.671 -7.718 1.00 88.06 214 PRO A CA 1
ATOM 1681 C C . PRO A 1 214 ? -10.522 -7.617 -8.380 1.00 88.06 214 PRO A C 1
ATOM 1683 O O . PRO A 1 214 ? -9.522 -7.427 -7.691 1.00 88.06 214 PRO A O 1
ATOM 1686 N N . LEU A 1 215 ? -10.450 -7.709 -9.715 1.00 89.81 215 LEU A N 1
ATOM 1687 C CA . LEU A 1 215 ? -9.181 -7.560 -10.440 1.00 89.81 215 LEU A CA 1
ATOM 1688 C C . LEU A 1 215 ? -8.616 -6.133 -10.331 1.00 89.81 215 LEU A C 1
ATOM 1690 O O . LEU A 1 215 ? -7.419 -5.962 -10.137 1.00 89.81 215 LEU A O 1
ATOM 1694 N N . TYR A 1 216 ? -9.466 -5.105 -10.394 1.00 89.25 216 TYR A N 1
ATOM 1695 C CA . TYR A 1 216 ? -9.029 -3.710 -10.285 1.00 89.25 216 TYR A CA 1
ATOM 1696 C C . TYR A 1 216 ? -8.485 -3.402 -8.881 1.00 89.25 216 TYR A C 1
ATOM 1698 O O . TYR A 1 216 ? -7.442 -2.767 -8.742 1.00 89.25 216 TYR A O 1
ATOM 1706 N N . VAL A 1 217 ? -9.131 -3.951 -7.844 1.00 87.75 217 VAL A N 1
ATOM 1707 C CA . VAL A 1 217 ? -8.625 -3.923 -6.461 1.00 87.75 217 VAL A CA 1
ATOM 1708 C C . VAL A 1 217 ? -7.260 -4.605 -6.370 1.00 87.75 217 VAL A C 1
ATOM 1710 O O . VAL A 1 217 ? -6.327 -4.038 -5.807 1.00 87.75 217 VAL A O 1
ATOM 1713 N N . PHE A 1 218 ? -7.121 -5.807 -6.936 1.00 89.44 218 PHE A N 1
ATOM 1714 C CA . PHE A 1 218 ? -5.876 -6.572 -6.879 1.00 89.44 218 PHE A CA 1
ATOM 1715 C C . PHE A 1 218 ? -4.687 -5.793 -7.463 1.00 89.44 218 PHE A C 1
ATOM 1717 O O . PHE A 1 218 ? -3.666 -5.676 -6.778 1.00 89.44 218 PHE A O 1
ATOM 1724 N N . PHE A 1 219 ? -4.860 -5.220 -8.663 1.00 88.69 219 PHE A N 1
ATOM 1725 C CA . PHE A 1 219 ? -3.821 -4.495 -9.404 1.00 88.69 219 PHE A CA 1
ATOM 1726 C C . PHE A 1 219 ? -3.527 -3.076 -8.891 1.00 88.69 219 PHE A C 1
ATOM 1728 O O . PHE A 1 219 ? -2.374 -2.664 -8.973 1.00 88.69 219 PHE A O 1
ATOM 1735 N N . HIS A 1 220 ? -4.516 -2.327 -8.382 1.00 87.69 220 HIS A N 1
ATOM 1736 C CA . HIS A 1 220 ? -4.352 -0.881 -8.133 1.00 87.69 220 HIS A CA 1
ATOM 1737 C C . HIS A 1 220 ? -4.647 -0.403 -6.703 1.00 87.69 220 HIS A C 1
ATOM 1739 O O . HIS A 1 220 ? -4.275 0.718 -6.364 1.00 87.69 220 HIS A O 1
ATOM 1745 N N . TYR A 1 221 ? -5.329 -1.183 -5.856 1.00 86.44 221 TYR A N 1
ATOM 1746 C CA . TYR A 1 221 ? -5.728 -0.701 -4.525 1.00 86.44 221 TYR A CA 1
ATOM 1747 C C . TYR A 1 221 ? -4.692 -1.068 -3.454 1.00 86.44 221 TYR A C 1
ATOM 1749 O O . TYR A 1 221 ? -4.503 -2.243 -3.129 1.00 86.44 221 TYR A O 1
ATOM 1757 N N . THR A 1 222 ? -4.083 -0.048 -2.844 1.00 88.12 222 THR A N 1
ATOM 1758 C CA . THR A 1 222 ? -3.227 -0.155 -1.646 1.00 88.12 222 THR A CA 1
ATOM 1759 C C . THR A 1 222 ? -4.012 -0.501 -0.377 1.00 88.12 222 THR A C 1
ATOM 1761 O O . THR A 1 222 ? -3.463 -1.141 0.520 1.00 88.12 222 THR A O 1
ATOM 1764 N N . HIS A 1 223 ? -5.292 -0.125 -0.309 1.00 87.62 223 HIS A N 1
ATOM 1765 C CA . HIS A 1 223 ? -6.192 -0.392 0.817 1.00 87.62 223 HIS A CA 1
ATOM 1766 C C . HIS A 1 223 ? -7.242 -1.446 0.426 1.00 87.62 223 HIS A C 1
ATOM 1768 O O . HIS A 1 223 ? -7.709 -1.451 -0.716 1.00 87.62 223 HIS A O 1
ATOM 1774 N N . PRO A 1 224 ? -7.642 -2.361 1.326 1.00 88.94 224 PRO A N 1
ATOM 1775 C CA . PRO A 1 224 ? -8.713 -3.302 1.030 1.00 88.94 224 PRO A CA 1
ATOM 1776 C C . PRO A 1 224 ? -10.067 -2.566 0.952 1.00 88.94 224 PRO A C 1
ATOM 1778 O O . PRO A 1 224 ? -10.263 -1.593 1.686 1.00 88.94 224 PRO A O 1
ATOM 1781 N N . PRO A 1 225 ? -11.019 -3.014 0.104 1.00 88.38 225 PRO A N 1
ATOM 1782 C CA . PRO A 1 225 ? -12.337 -2.389 -0.012 1.00 88.38 225 PRO A CA 1
ATOM 1783 C C . PRO A 1 225 ? -13.042 -2.282 1.340 1.00 88.38 225 PRO A C 1
ATOM 1785 O O . PRO A 1 225 ? -12.945 -3.194 2.166 1.00 88.38 225 PRO A O 1
ATOM 1788 N N . ILE A 1 226 ? -13.788 -1.195 1.561 1.00 86.38 226 ILE A N 1
ATOM 1789 C CA . ILE A 1 226 ? -14.387 -0.912 2.873 1.00 86.38 226 ILE A CA 1
ATOM 1790 C C . ILE A 1 226 ? -15.292 -2.047 3.373 1.00 86.38 226 ILE A C 1
ATOM 1792 O O . ILE A 1 226 ? -15.244 -2.372 4.554 1.00 86.38 226 ILE A O 1
ATOM 1796 N N . LEU A 1 227 ? -16.034 -2.726 2.489 1.00 84.44 227 LEU A N 1
ATOM 1797 C CA . LEU A 1 227 ? -16.846 -3.896 2.849 1.00 84.44 227 LEU A CA 1
ATOM 1798 C C . LEU A 1 227 ? -16.007 -5.004 3.514 1.00 84.44 227 LEU A C 1
ATOM 1800 O O . LEU A 1 227 ? -16.398 -5.526 4.557 1.00 84.44 227 LEU A O 1
ATOM 1804 N N . ASN A 1 228 ? -14.821 -5.296 2.975 1.00 86.69 228 ASN A N 1
ATOM 1805 C CA . ASN A 1 228 ? -13.907 -6.306 3.511 1.00 86.69 228 ASN A CA 1
ATOM 1806 C C . ASN A 1 228 ? -13.345 -5.884 4.879 1.00 86.69 228 ASN A C 1
ATOM 1808 O O . ASN A 1 228 ? -13.176 -6.727 5.757 1.00 86.69 228 ASN A O 1
ATOM 1812 N N . ARG A 1 229 ? -13.086 -4.582 5.088 1.00 90.31 229 ARG A N 1
ATOM 1813 C CA . ARG A 1 229 ? -12.665 -4.039 6.395 1.00 90.31 229 ARG A CA 1
ATOM 1814 C C . ARG A 1 229 ? -13.781 -4.139 7.429 1.00 90.31 229 ARG A C 1
ATOM 1816 O O . ARG A 1 229 ? -13.543 -4.610 8.534 1.00 90.31 229 ARG A O 1
ATOM 1823 N N . LEU A 1 230 ? -15.007 -3.758 7.067 1.00 87.56 230 LEU A N 1
ATOM 1824 C CA . LEU A 1 230 ? -16.175 -3.852 7.948 1.00 87.56 230 LEU A CA 1
ATOM 1825 C C . LEU A 1 230 ? -16.445 -5.308 8.375 1.00 87.56 230 LEU A C 1
ATOM 1827 O O . LEU A 1 230 ? -16.716 -5.546 9.552 1.00 87.56 230 LEU A O 1
ATOM 1831 N N . GLU A 1 231 ? -16.311 -6.268 7.453 1.00 87.94 231 GLU A N 1
ATOM 1832 C CA . GLU A 1 231 ? -16.451 -7.704 7.736 1.00 87.94 231 GLU A CA 1
ATOM 1833 C C . GLU A 1 231 ? -15.282 -8.257 8.580 1.00 87.94 231 GLU A C 1
ATOM 1835 O O . GLU A 1 231 ? -15.496 -9.061 9.488 1.00 87.94 231 GLU A O 1
ATOM 1840 N N . ALA A 1 232 ? -14.044 -7.810 8.331 1.00 88.06 232 ALA A N 1
ATOM 1841 C CA . ALA A 1 232 ? -12.888 -8.155 9.160 1.00 88.06 232 ALA A CA 1
ATOM 1842 C C . ALA A 1 232 ? -13.036 -7.617 10.594 1.00 88.06 232 ALA A C 1
ATOM 1844 O O . ALA A 1 232 ? -12.750 -8.335 11.550 1.00 88.06 232 ALA A O 1
ATOM 1845 N N . ILE A 1 233 ? -13.563 -6.400 10.759 1.00 85.81 233 ILE A N 1
ATOM 1846 C CA . ILE A 1 233 ? -13.884 -5.819 12.069 1.00 85.81 233 ILE A CA 1
ATOM 1847 C C . ILE A 1 233 ? -14.963 -6.648 12.783 1.00 85.81 233 ILE A C 1
ATOM 1849 O O . ILE A 1 233 ? -14.793 -6.937 13.963 1.00 85.81 233 ILE A O 1
ATOM 1853 N N . ASP A 1 234 ? -16.020 -7.110 12.097 1.00 85.12 234 ASP A N 1
ATOM 1854 C CA . ASP A 1 234 ? -17.007 -8.027 12.703 1.00 85.12 234 ASP A CA 1
ATOM 1855 C C . ASP A 1 234 ? -16.386 -9.351 13.160 1.00 85.12 234 ASP A C 1
ATOM 1857 O O . ASP A 1 234 ? -16.711 -9.847 14.239 1.00 85.12 234 ASP A O 1
ATOM 1861 N N . LYS A 1 235 ? -15.492 -9.935 12.354 1.00 85.50 235 LYS A N 1
ATOM 1862 C CA . LYS A 1 235 ? -14.774 -11.171 12.707 1.00 85.50 235 LYS A CA 1
ATOM 1863 C C . LYS A 1 235 ? -13.848 -10.954 13.907 1.00 85.50 235 LYS A C 1
ATOM 1865 O O . LYS A 1 235 ? -13.808 -11.803 14.791 1.00 85.50 235 LYS A O 1
ATOM 1870 N N . ASN A 1 236 ? -13.165 -9.812 13.974 1.00 82.94 236 ASN A N 1
ATOM 1871 C CA . ASN A 1 236 ? -12.278 -9.460 15.081 1.00 82.94 236 ASN A CA 1
ATOM 1872 C C . ASN A 1 236 ? -13.050 -9.167 16.376 1.00 82.94 236 ASN A C 1
ATOM 1874 O O . ASN A 1 236 ? -12.633 -9.630 17.430 1.00 82.94 236 ASN A O 1
ATOM 1878 N N . VAL A 1 237 ? -14.200 -8.486 16.310 1.00 79.88 237 VAL A N 1
ATOM 1879 C CA . VAL A 1 237 ? -15.088 -8.303 17.474 1.00 79.88 237 VAL A CA 1
ATOM 1880 C C . VAL A 1 237 ? -15.612 -9.657 17.966 1.00 79.88 237 VAL A C 1
ATOM 1882 O O . VAL A 1 237 ? -15.471 -9.960 19.141 1.00 79.88 237 VAL A O 1
ATOM 1885 N N . LYS A 1 238 ? -16.110 -10.527 17.074 1.00 77.75 238 LYS A N 1
ATOM 1886 C CA . LYS A 1 238 ? -16.585 -11.884 17.430 1.00 77.75 238 LYS A CA 1
ATOM 1887 C C . LYS A 1 238 ? -15.499 -12.841 17.940 1.00 77.75 238 LYS A C 1
ATOM 1889 O O . LYS A 1 238 ? -15.833 -13.886 18.477 1.00 77.75 238 LYS A O 1
ATOM 1894 N N . LYS A 1 239 ? -14.221 -12.522 17.724 1.00 77.12 239 LYS A N 1
ATOM 1895 C CA . LYS A 1 239 ? -13.044 -13.248 18.240 1.00 77.12 239 LYS A CA 1
ATOM 1896 C C . LYS A 1 239 ? -12.643 -12.771 19.649 1.00 77.12 239 LYS A C 1
ATOM 1898 O O . LYS A 1 239 ? -11.832 -13.422 20.300 1.00 77.12 239 LYS A O 1
ATOM 1903 N N . LEU A 1 240 ? -13.187 -11.636 20.089 1.00 67.69 240 LEU A N 1
ATOM 1904 C CA . LEU A 1 240 ? -13.014 -11.030 21.415 1.00 67.69 240 LEU A CA 1
ATOM 1905 C C . LEU A 1 240 ? -14.269 -11.209 22.300 1.00 67.69 240 LEU A C 1
ATOM 1907 O O . LEU A 1 240 ? -14.375 -10.559 23.337 1.00 67.69 240 LEU A O 1
ATOM 1911 N N . MET A 1 241 ? -15.214 -12.056 21.870 1.00 64.56 241 MET A N 1
ATOM 1912 C CA . MET A 1 241 ? -16.462 -12.423 22.554 1.00 64.56 241 MET A CA 1
ATOM 1913 C C . MET A 1 241 ? -16.498 -13.928 22.834 1.00 64.56 241 MET A C 1
ATOM 1915 O O . MET A 1 241 ? -17.159 -14.302 23.824 1.00 64.56 241 MET A O 1
#

Foldseek 3Di:
DQLVVQLVVLCVVVVVVVVVVVLVVVVVVVLVVQLVVQLPDVVLLVVVVLPQDPDPVSNVVSSVVSSVVSVVVCVVVVLVSLLVLLVVLQVSSLSSLLSSLVPGFCPDDDPDDDDDDDDPVVVVVVVVVVVVVVVVPPDDDDDDDDDDDDDDDDDPDDDVVPVVVVVVVVVVVVVVVVVVLVVQLVRSVSSLVVNLVVLVVVCVVVVDDQDDDPVCCSRPNSHDRSVVSNVSSVVSSVVSD

Organism: NCBI:txid652834

Sequence (241 aa):
MAAVVAHELGHHAYRHIYLNMVNALLQLLLFLYLLSTVIFLPAVAEAVGVKRAEGEEGIKSALHVTFYIALELLGPLSVLTSLFSHACSRLFEYQADEFSVRSYSPSPLPERVPLLKRDKADESFRASEKEKREKREGKKGEGVEKATGEKQDEQEEGEKKQTSKEKMEESVSKLMKEVETRGEVEDSDKKGQALKRALSLLSASHLDNLTPHPLYVFFHYTHPPILNRLEAIDKNVKKLM

pLDDT: mean 72.52, std 19.56, range [26.02, 96.25]

Secondary structure (DSSP, 8-state):
-HHHHHHHHHHHHTTHHHHHHHHHHHHHHHHHHHHHHHHT-HHHHHHTT----SSHHHHHHHHHHHHHHHHHHTHHHHHHHHHHHHHHHHHHHHHHHHHHHHH----PPPSS---SS--THHHHHHHHHHHHHHHHHSS------------------STHHHHHHHHHHHHHHHHHHHHHHHHHHHHHHHHHHHHHHHHHHHHHHHT--SS--HHHHHHH-SS--HHHHHHHHHHHHHT--